Protein AF-A0A7S2CVI0-F1 (afdb_monomer)

Mean predicted aligned error: 13.32 Å

Sequence (367 aa):
MTEVCAAAHKEFDFLAEGDSQNAVADMLSKPAPHRATYKMVDPFYWVARPFYRPPVQVPRTVPGLVSPTVLVMQKCQGSTLTRLSQELNADPDLDRVAAGRKIVSYRLLENLSEAFARMVFEAPGITHGDPHPGNILMVLSATPLRVEVALVDWGQICTISEDMQLHLARLVVAMTESGSGSPPLTQTLDADDHLDTGGSSSSNQIRATRHNVAVAEAMELLGIEFEGREKCHYDAHGTRISTRQTPTEKTERAGDSTNVKGMGGDGVRDGRLPPWTEEPPVKSAAATALATHFFDTTPLSPPWEDHPLSEAHPLRTLRVTNFPKDLILTVRAVQILKAISEDAGLEEWDLAQRWRPHALHVLKHPT

Organism: NCBI:txid3111310

Nearest PDB structures (foldseek):
  7t4k-assembly1_B  TM=2.574E-01  e=9.848E-03  Pediculus humanus corporis
  6eqi-assembly1_C  TM=2.589E-01  e=2.255E-02  Pediculus humanus corporis

InterPro domains:
  IPR004147 ABC1 atypical kinase-like domain [PF03109] (7-177)
  IPR011009 Protein kinase-like domain superfamily [SSF56112] (35-159)
  IPR051130 Mitochondrial structure and function regulator [PTHR43173] (2-343)

Radius of gyration: 27.19 Å; Cα contacts (8 Å, |Δi|>4): 470; chains: 1; bounding box: 71×58×90 Å

Secondary structure (DSSP, 8-state):
-HHHHHHHHHHT-HHHHHHHHHHHHHHHTSPPHHHHGGGGT-TTHHHHGGG---SSB-PPB-TT--BTTB--B----SEEHHHHHHHHTT-S-HHHHHHHHHHHHHHHHHHHHHHHHHHHHSTT-EEES---TTTEEEEE-SSTT-EEEEE---SSEEEPPHHHHHHHHHHHHHHHTT------TT--SS----------HHHHHHHHHHHHHHHHHHHHHTT-EEEEPS--EE-TTS-EE----PPPP-----------------------PPPP--SHHHHHHHHHHHHHHHH--SPPPTT--S-TT-TTSGGGTEEEEE--GGGHHHHHHHHHHHHHHHHTT-TT--HHHHHHHHHHHHHHS--

Structure (mmCIF, N/CA/C/O backbone):
data_AF-A0A7S2CVI0-F1
#
_entry.id   AF-A0A7S2CVI0-F1
#
loop_
_atom_site.group_PDB
_atom_site.id
_atom_site.type_symbol
_atom_site.label_atom_id
_atom_site.label_alt_id
_atom_site.label_comp_id
_atom_site.label_asym_id
_atom_site.label_entity_id
_atom_site.label_seq_id
_atom_site.pdbx_PDB_ins_code
_atom_site.Cartn_x
_atom_site.Cartn_y
_atom_site.Cartn_z
_atom_site.occupancy
_atom_site.B_iso_or_equiv
_atom_site.auth_seq_id
_atom_site.auth_comp_id
_atom_site.auth_asym_id
_atom_site.auth_atom_id
_atom_site.pdbx_PDB_model_num
ATOM 1 N N . MET A 1 1 ? -22.533 9.823 -15.455 1.00 41.22 1 MET A N 1
ATOM 2 C CA . MET A 1 1 ? -23.485 10.019 -14.335 1.00 41.22 1 MET A CA 1
ATOM 3 C C . MET A 1 1 ? -23.685 8.735 -13.531 1.00 41.22 1 MET A C 1
ATOM 5 O O . MET A 1 1 ? -23.603 8.795 -12.318 1.00 41.22 1 MET A O 1
ATOM 9 N N . THR A 1 2 ? -23.841 7.573 -14.172 1.00 46.81 2 THR A N 1
ATOM 10 C CA . THR A 1 2 ? -23.985 6.254 -13.519 1.00 46.81 2 THR A CA 1
ATOM 11 C C . THR A 1 2 ? -22.775 5.798 -12.688 1.00 46.81 2 THR A C 1
ATOM 13 O O . THR A 1 2 ? -22.976 5.344 -11.569 1.00 46.81 2 THR A O 1
ATOM 16 N N . GLU A 1 3 ? -21.531 5.976 -13.157 1.00 43.84 3 GLU A N 1
ATOM 17 C CA . GLU A 1 3 ? -20.332 5.598 -12.370 1.00 43.84 3 GLU A CA 1
ATOM 18 C C . GLU A 1 3 ? -20.132 6.477 -11.120 1.00 43.84 3 GLU A C 1
ATOM 20 O O . GLU A 1 3 ? -19.782 5.972 -10.058 1.00 43.84 3 GLU A O 1
ATOM 25 N N . VAL A 1 4 ? -20.426 7.780 -11.213 1.00 45.12 4 VAL A N 1
ATOM 26 C CA . VAL A 1 4 ? -20.343 8.716 -10.074 1.00 45.12 4 VAL A CA 1
ATOM 27 C C . VAL A 1 4 ? -21.414 8.397 -9.026 1.00 45.12 4 VAL A C 1
ATOM 29 O O . VAL A 1 4 ? -21.131 8.420 -7.835 1.00 45.12 4 VAL A O 1
ATOM 32 N N . CYS A 1 5 ? -22.628 8.029 -9.453 1.00 42.56 5 CYS A N 1
ATOM 33 C CA . CYS A 1 5 ? -23.679 7.582 -8.538 1.00 42.56 5 CYS A CA 1
ATOM 34 C C . CYS A 1 5 ? -23.350 6.244 -7.858 1.00 42.56 5 CYS A C 1
ATOM 36 O O . CYS A 1 5 ? -23.752 6.060 -6.714 1.00 42.56 5 CYS A O 1
ATOM 38 N N . ALA A 1 6 ? -22.639 5.330 -8.527 1.00 52.22 6 ALA A N 1
ATOM 39 C CA . ALA A 1 6 ? -22.221 4.052 -7.946 1.00 52.22 6 ALA A CA 1
ATOM 40 C C . ALA A 1 6 ? -21.083 4.221 -6.926 1.00 52.22 6 ALA A C 1
ATOM 42 O O . ALA A 1 6 ? -21.139 3.626 -5.854 1.00 52.22 6 ALA A O 1
ATOM 43 N N . ALA A 1 7 ? -20.096 5.077 -7.221 1.00 51.28 7 ALA A N 1
ATOM 44 C CA . ALA A 1 7 ? -19.043 5.434 -6.272 1.00 51.28 7 ALA A CA 1
ATOM 45 C C . ALA A 1 7 ? -19.617 6.147 -5.035 1.00 51.28 7 ALA A C 1
ATOM 47 O O . ALA A 1 7 ? -19.303 5.758 -3.916 1.00 51.28 7 ALA A O 1
ATOM 48 N N . ALA A 1 8 ? -20.539 7.097 -5.235 1.00 52.78 8 ALA A N 1
ATOM 49 C CA . ALA A 1 8 ? -21.225 7.775 -4.137 1.00 52.78 8 ALA A CA 1
ATOM 50 C C . ALA A 1 8 ? -22.079 6.809 -3.297 1.00 52.78 8 ALA A C 1
ATOM 52 O O . ALA A 1 8 ? -22.037 6.873 -2.080 1.00 52.78 8 ALA A O 1
ATOM 53 N N . HIS A 1 9 ? -22.818 5.869 -3.903 1.00 57.59 9 HIS A N 1
ATOM 54 C CA . HIS A 1 9 ? -23.571 4.871 -3.124 1.00 57.59 9 HIS A CA 1
ATOM 55 C C . HIS A 1 9 ? -22.663 3.978 -2.274 1.00 57.59 9 HIS A C 1
ATOM 57 O O . HIS A 1 9 ? -23.057 3.607 -1.175 1.00 57.59 9 HIS A O 1
ATOM 63 N N . LYS A 1 10 ? -21.460 3.655 -2.762 1.00 59.06 10 LYS A N 1
ATOM 64 C CA . LYS A 1 10 ? -20.479 2.862 -2.012 1.00 59.06 10 LYS A CA 1
ATOM 65 C C . LYS A 1 10 ? -19.905 3.638 -0.819 1.00 59.06 10 LYS A C 1
ATOM 67 O O . LYS A 1 10 ? -19.683 3.047 0.226 1.00 59.06 10 LYS A O 1
ATOM 72 N N . GLU A 1 11 ? -19.742 4.953 -0.965 1.00 61.66 11 GLU A N 1
ATOM 73 C CA . GLU A 1 11 ? -19.292 5.876 0.091 1.00 61.66 11 GLU A CA 1
ATOM 74 C C . GLU A 1 11 ? -20.356 6.106 1.189 1.00 61.66 11 GLU A C 1
ATOM 76 O O . GLU A 1 11 ? -20.034 6.581 2.273 1.00 61.66 11 GLU A O 1
ATOM 81 N N . PHE A 1 12 ? -21.621 5.739 0.938 1.00 68.69 12 PHE A N 1
ATOM 82 C CA . PHE A 1 12 ? -22.734 5.864 1.893 1.00 68.69 12 PHE A CA 1
ATOM 83 C C . PHE A 1 12 ? -23.365 4.520 2.291 1.00 68.69 12 PHE A C 1
ATOM 85 O O . PHE A 1 12 ? -24.464 4.513 2.844 1.00 68.69 12 PHE A O 1
ATOM 92 N N . ASP A 1 13 ? -22.708 3.389 2.015 1.00 83.88 13 ASP A N 1
ATOM 93 C CA . ASP A 1 13 ? -23.134 2.073 2.503 1.00 83.88 13 ASP A CA 1
ATOM 94 C C . ASP A 1 13 ? -22.261 1.633 3.682 1.00 83.88 13 ASP A C 1
ATOM 96 O O . ASP A 1 13 ? -21.301 0.869 3.549 1.00 83.88 13 ASP A O 1
ATOM 100 N N . PHE A 1 14 ? -22.624 2.109 4.874 1.00 91.31 14 PHE A N 1
ATOM 101 C CA . PHE A 1 14 ? -21.894 1.777 6.096 1.00 91.31 14 PHE A CA 1
ATOM 102 C C . PHE A 1 14 ? -22.014 0.308 6.519 1.00 91.31 14 PHE A C 1
ATOM 104 O O . PHE A 1 14 ? -21.231 -0.145 7.357 1.00 91.31 14 PHE A O 1
ATOM 111 N N . LEU A 1 15 ? -22.962 -0.457 5.961 1.00 90.25 15 LEU A N 1
ATOM 112 C CA . LEU A 1 15 ? -22.989 -1.905 6.172 1.00 90.25 15 LEU A CA 1
ATOM 113 C C . LEU A 1 15 ? -21.845 -2.558 5.394 1.00 90.25 15 LEU A C 1
ATOM 115 O O . LEU A 1 15 ? -21.060 -3.297 5.984 1.00 90.25 15 LEU A O 1
ATOM 119 N N . ALA A 1 16 ? -21.701 -2.222 4.110 1.00 88.00 16 ALA A N 1
ATOM 120 C CA . ALA A 1 16 ? -20.617 -2.734 3.274 1.00 88.00 16 ALA A CA 1
ATOM 121 C C . ALA A 1 16 ? -19.228 -2.300 3.778 1.00 88.00 16 ALA A C 1
ATOM 123 O O . ALA A 1 16 ? -18.289 -3.106 3.781 1.00 88.00 16 ALA A O 1
ATOM 124 N N . GLU A 1 17 ? -19.098 -1.050 4.239 1.00 89.94 17 GLU A N 1
ATOM 125 C CA . GLU A 1 17 ? -17.886 -0.570 4.911 1.00 89.94 17 GLU A CA 1
ATOM 126 C C . GLU A 1 17 ? -17.587 -1.410 6.160 1.00 89.94 17 GLU A C 1
ATOM 128 O O . GLU A 1 17 ? -16.492 -1.958 6.293 1.00 89.94 17 GLU A O 1
ATOM 133 N N . GLY A 1 18 ? -18.575 -1.572 7.046 1.00 92.38 18 GLY A N 1
ATOM 134 C CA . GLY A 1 18 ? -18.428 -2.320 8.290 1.00 92.38 18 GLY A CA 1
ATOM 135 C C . GLY A 1 18 ? -18.053 -3.792 8.084 1.00 92.38 18 GLY A C 1
ATOM 136 O O . GLY A 1 18 ? -17.195 -4.321 8.796 1.00 92.38 18 GLY A O 1
ATOM 137 N N . ASP A 1 19 ? -18.645 -4.453 7.090 1.00 90.88 19 ASP A N 1
ATOM 138 C CA . ASP A 1 19 ? -18.323 -5.838 6.733 1.00 90.88 19 ASP A CA 1
ATOM 139 C C . ASP A 1 19 ? -16.876 -5.971 6.256 1.00 90.88 19 ASP A C 1
ATOM 141 O O . ASP A 1 19 ? -16.140 -6.861 6.693 1.00 90.88 19 ASP A O 1
ATOM 145 N N . SER A 1 20 ? -16.435 -5.042 5.413 1.00 88.81 20 SER A N 1
ATOM 146 C CA . SER A 1 20 ? -15.074 -5.039 4.882 1.00 88.81 20 SER A CA 1
ATOM 147 C C . SER A 1 20 ? -14.042 -4.722 5.962 1.00 88.81 20 SER A C 1
ATOM 149 O O . SER A 1 20 ? -13.009 -5.387 6.060 1.00 88.81 20 SER A O 1
ATOM 151 N N . GLN A 1 21 ? -14.354 -3.767 6.835 1.00 92.06 21 GLN A N 1
ATOM 152 C CA . GLN A 1 21 ? -13.569 -3.430 8.015 1.00 92.06 21 GLN A CA 1
ATOM 153 C C . GLN A 1 21 ? -13.402 -4.646 8.943 1.00 92.06 21 GLN A C 1
ATOM 155 O O . GLN A 1 21 ? -12.288 -4.960 9.372 1.00 92.06 21 GLN A O 1
ATOM 160 N N . ASN A 1 22 ? -14.479 -5.388 9.216 1.00 93.81 22 ASN A N 1
ATOM 161 C CA . ASN A 1 22 ? -14.408 -6.615 10.013 1.00 93.81 22 ASN A CA 1
ATOM 162 C C . ASN A 1 22 ? -13.590 -7.715 9.323 1.00 93.81 22 ASN A C 1
ATOM 164 O O . ASN A 1 22 ? -12.791 -8.377 9.989 1.00 93.81 22 ASN A O 1
ATOM 168 N N . ALA A 1 23 ? -13.750 -7.893 8.008 1.00 91.38 23 ALA A N 1
ATOM 169 C CA . ALA A 1 23 ? -12.996 -8.878 7.236 1.00 91.38 23 ALA A CA 1
ATOM 170 C C . ALA A 1 23 ? -11.484 -8.609 7.301 1.00 91.38 23 ALA A C 1
ATOM 172 O O . ALA A 1 23 ? -10.692 -9.523 7.549 1.00 91.38 23 ALA A O 1
ATOM 173 N N . VAL A 1 24 ? -11.074 -7.344 7.167 1.00 92.31 24 VAL A N 1
ATOM 174 C CA . VAL A 1 24 ? -9.662 -6.963 7.287 1.00 92.31 24 VAL A CA 1
ATOM 175 C C . VAL A 1 24 ? -9.167 -7.084 8.729 1.00 92.31 24 VAL A C 1
ATOM 177 O O . VAL A 1 24 ? -8.055 -7.569 8.949 1.00 92.31 24 VAL A O 1
ATOM 180 N N . ALA A 1 25 ? -9.990 -6.746 9.727 1.00 93.31 25 ALA A N 1
ATOM 181 C CA . ALA A 1 25 ? -9.657 -6.979 11.133 1.00 93.31 25 ALA A CA 1
ATOM 182 C C . ALA A 1 25 ? -9.407 -8.471 11.428 1.00 93.31 25 ALA A C 1
ATOM 184 O O . ALA A 1 25 ? -8.453 -8.817 12.132 1.00 93.31 25 ALA A O 1
ATOM 185 N N . ASP A 1 26 ? -10.226 -9.369 10.875 1.00 92.12 26 ASP A N 1
ATOM 186 C CA . ASP A 1 26 ? -10.061 -10.819 11.009 1.00 92.12 26 ASP A CA 1
ATOM 187 C C . ASP A 1 26 ? -8.797 -11.326 10.318 1.00 92.12 26 ASP A C 1
ATOM 189 O O . ASP A 1 26 ? -8.056 -12.124 10.902 1.00 92.12 26 ASP A O 1
ATOM 193 N N . MET A 1 27 ? -8.524 -10.845 9.106 1.00 91.19 27 MET A N 1
ATOM 194 C CA . MET A 1 27 ? -7.306 -11.158 8.362 1.00 91.19 27 MET A CA 1
ATOM 195 C C . MET A 1 27 ? -6.062 -10.726 9.147 1.00 91.19 27 MET A C 1
ATOM 197 O O . MET A 1 27 ? -5.214 -11.560 9.480 1.00 91.19 27 MET A O 1
ATOM 201 N N . LEU A 1 28 ? -5.976 -9.449 9.531 1.00 91.31 28 LEU A N 1
ATOM 202 C CA . LEU A 1 28 ? -4.795 -8.900 10.197 1.00 91.31 28 LEU A CA 1
ATOM 203 C C . LEU A 1 28 ? -4.586 -9.454 11.610 1.00 91.31 28 LEU A C 1
ATOM 205 O O . LEU A 1 28 ? -3.446 -9.513 12.065 1.00 91.31 28 LEU A O 1
ATOM 209 N N . SER A 1 29 ? -5.639 -9.933 12.283 1.00 89.56 29 SER A N 1
ATOM 210 C CA . SER A 1 29 ? -5.529 -10.586 13.599 1.00 89.56 29 SER A CA 1
ATOM 211 C C . SER A 1 29 ? -4.763 -11.915 13.583 1.00 89.56 29 SER A C 1
ATOM 213 O O . SER A 1 29 ? -4.323 -12.392 14.632 1.00 89.56 29 SER A O 1
ATOM 215 N N . LYS A 1 30 ? -4.575 -12.514 12.402 1.00 86.94 30 LYS A N 1
ATOM 216 C CA . LYS A 1 30 ? -3.814 -13.752 12.211 1.00 86.94 30 LYS A CA 1
ATOM 217 C C . LYS A 1 30 ? -2.381 -13.418 11.778 1.00 86.94 30 LYS A C 1
ATOM 219 O O . LYS A 1 30 ? -2.199 -12.452 11.043 1.00 86.94 30 LYS A O 1
ATOM 224 N N . PRO A 1 31 ? -1.360 -14.200 12.175 1.00 82.50 31 PRO A N 1
ATOM 225 C CA . PRO A 1 31 ? -0.011 -14.050 11.633 1.00 82.50 31 PRO A CA 1
ATOM 226 C C . PRO A 1 31 ? 0.010 -14.253 10.117 1.00 82.50 31 PRO A C 1
ATOM 228 O O . PRO A 1 31 ? -0.690 -15.136 9.619 1.00 82.50 31 PRO A O 1
ATOM 231 N N . ALA A 1 32 ? 0.862 -13.502 9.414 1.00 79.81 32 ALA A N 1
ATOM 232 C CA . ALA A 1 32 ? 0.995 -13.613 7.966 1.00 79.81 32 ALA A CA 1
ATOM 233 C C . ALA A 1 32 ? 1.335 -15.062 7.531 1.00 79.81 32 ALA A C 1
ATOM 235 O O . ALA A 1 32 ? 2.198 -15.702 8.153 1.00 79.81 32 ALA A O 1
ATOM 236 N N . PRO A 1 33 ? 0.716 -15.593 6.461 1.00 76.50 33 PRO A N 1
ATOM 237 C CA . PRO A 1 33 ? 0.894 -16.976 6.013 1.00 76.50 33 PRO A CA 1
ATOM 238 C C . PRO A 1 33 ? 2.348 -17.343 5.700 1.00 76.50 33 PRO A C 1
ATOM 240 O O . PRO A 1 33 ? 2.820 -18.415 6.082 1.00 76.50 33 PRO A O 1
ATOM 243 N N . HIS A 1 34 ? 3.101 -16.427 5.086 1.00 69.38 34 HIS A N 1
ATOM 244 C CA . HIS A 1 34 ? 4.516 -16.632 4.768 1.00 69.38 34 HIS A CA 1
ATOM 245 C C . HIS A 1 34 ? 5.390 -16.764 6.037 1.00 69.38 34 HIS A C 1
ATOM 247 O O . HIS A 1 34 ? 6.405 -17.464 6.029 1.00 69.38 34 HIS A O 1
ATOM 253 N N . ARG A 1 35 ? 4.969 -16.180 7.171 1.00 64.81 35 ARG A N 1
ATOM 254 C CA . ARG A 1 35 ? 5.603 -16.398 8.486 1.00 64.81 35 ARG A CA 1
ATOM 255 C C . ARG A 1 35 ? 5.176 -17.716 9.127 1.00 64.81 35 ARG A C 1
ATOM 257 O O . ARG A 1 35 ? 5.913 -18.263 9.937 1.00 64.81 35 ARG A O 1
ATOM 264 N N . ALA A 1 36 ? 4.026 -18.275 8.753 1.00 52.22 36 ALA A N 1
ATOM 265 C CA . ALA A 1 36 ? 3.620 -19.612 9.183 1.00 52.22 36 ALA A CA 1
ATOM 266 C C . ALA A 1 36 ? 4.397 -20.730 8.462 1.00 52.22 36 ALA A C 1
ATOM 268 O O . ALA A 1 36 ? 4.490 -21.836 8.989 1.00 52.22 36 ALA A O 1
ATOM 269 N N . THR A 1 37 ? 5.001 -20.464 7.298 1.00 43.62 37 THR A N 1
ATOM 270 C CA . THR A 1 37 ? 5.944 -21.393 6.646 1.00 43.62 37 THR A CA 1
ATOM 271 C C . THR A 1 37 ? 7.350 -21.384 7.266 1.00 43.62 37 THR A C 1
ATOM 273 O O . THR A 1 37 ? 8.086 -22.349 7.085 1.00 43.62 37 THR A O 1
ATOM 276 N N . TYR A 1 38 ? 7.684 -20.400 8.118 1.00 40.31 38 TYR A N 1
ATOM 277 C CA . TYR A 1 38 ? 8.873 -20.420 8.997 1.00 40.31 38 TYR A CA 1
ATOM 278 C C . TYR A 1 38 ? 8.756 -21.408 10.178 1.00 40.31 38 TYR A C 1
ATOM 280 O O . TYR A 1 38 ? 9.606 -21.429 11.067 1.00 40.31 38 TYR A O 1
ATOM 288 N N . LYS A 1 39 ? 7.754 -22.300 10.152 1.00 40.97 39 LYS A N 1
ATOM 289 C CA . LYS A 1 39 ? 7.574 -23.450 11.060 1.00 40.97 39 LYS A CA 1
ATOM 290 C C . LYS A 1 39 ? 8.816 -24.335 11.243 1.00 40.97 39 LYS A C 1
ATOM 292 O O . LYS A 1 39 ? 8.836 -25.110 12.191 1.00 40.97 39 LYS A O 1
ATOM 297 N N . MET A 1 40 ? 9.811 -24.258 10.355 1.00 39.69 40 MET A N 1
ATOM 298 C CA . MET A 1 40 ? 11.022 -25.087 10.409 1.00 39.69 40 MET A CA 1
ATOM 299 C C . MET A 1 40 ? 12.278 -24.387 10.949 1.00 39.69 40 MET A C 1
ATOM 301 O O . MET A 1 40 ? 13.265 -25.079 11.168 1.00 39.69 40 MET A O 1
ATOM 305 N N . VAL A 1 41 ? 12.273 -23.067 11.183 1.00 38.88 41 VAL A N 1
ATOM 306 C CA . VAL A 1 41 ? 13.523 -22.326 11.485 1.00 38.88 41 VAL A CA 1
ATOM 307 C C . VAL A 1 41 ? 13.518 -21.604 12.834 1.00 38.88 41 VAL A C 1
ATOM 309 O O . VAL A 1 41 ? 14.588 -21.288 13.341 1.00 38.88 41 VAL A O 1
ATOM 312 N N . ASP A 1 42 ? 12.350 -21.388 13.451 1.00 42.78 42 ASP A N 1
ATOM 313 C CA . ASP A 1 42 ? 12.253 -20.725 14.757 1.00 42.78 42 ASP A CA 1
ATOM 314 C C . ASP A 1 42 ? 11.434 -21.560 15.769 1.00 42.78 42 ASP A C 1
ATOM 316 O O . ASP A 1 42 ? 10.196 -21.564 15.723 1.00 42.78 42 ASP A O 1
ATOM 320 N N . PRO A 1 43 ? 12.099 -22.260 16.712 1.00 48.22 43 PRO A N 1
ATOM 321 C CA . PRO A 1 43 ? 11.450 -22.992 17.803 1.00 48.22 43 PRO A CA 1
ATOM 322 C C . PRO A 1 43 ? 10.543 -22.116 18.683 1.00 48.22 43 PRO A C 1
ATOM 324 O O . PRO A 1 43 ? 9.654 -22.639 19.359 1.00 48.22 43 PRO A O 1
ATOM 327 N N . PHE A 1 44 ? 10.725 -20.792 18.672 1.00 50.66 44 PHE A N 1
ATOM 328 C CA . PHE A 1 44 ? 9.943 -19.849 19.466 1.00 50.66 44 PHE A CA 1
ATOM 329 C C . PHE A 1 44 ? 8.637 -19.411 18.792 1.00 50.66 44 PHE A C 1
ATOM 331 O O . PHE A 1 44 ? 7.800 -18.808 19.463 1.00 50.66 44 PHE A O 1
ATOM 338 N N . TYR A 1 45 ? 8.379 -19.770 17.527 1.00 47.19 45 TYR A N 1
ATOM 339 C CA . TYR A 1 45 ? 7.142 -19.405 16.816 1.00 47.19 45 TYR A CA 1
ATOM 340 C C . TYR A 1 45 ? 5.866 -19.829 17.572 1.00 47.19 45 TYR A C 1
ATOM 342 O O . TYR A 1 45 ? 4.912 -19.056 17.693 1.00 47.19 45 TYR A O 1
ATOM 350 N N . TRP A 1 46 ? 5.851 -21.040 18.144 1.00 46.41 46 TRP A N 1
ATOM 351 C CA . TRP A 1 46 ? 4.715 -21.537 18.933 1.00 46.41 46 TRP A CA 1
ATOM 352 C C . TRP A 1 46 ? 4.572 -20.837 20.288 1.00 46.41 46 TRP A C 1
ATOM 354 O O . TRP A 1 46 ? 3.453 -20.653 20.763 1.00 46.41 46 TRP A O 1
ATOM 364 N N . VAL A 1 47 ? 5.688 -20.401 20.875 1.00 54.50 47 VAL A N 1
ATOM 365 C CA . VAL A 1 47 ? 5.725 -19.665 22.148 1.00 54.50 47 VAL A CA 1
ATOM 366 C C . VAL A 1 47 ? 5.306 -18.204 21.953 1.00 54.50 47 VAL A C 1
ATOM 368 O O . VAL A 1 47 ? 4.670 -17.626 22.828 1.00 54.50 47 VAL A O 1
ATOM 371 N N . ALA A 1 48 ? 5.611 -17.616 20.793 1.00 52.03 48 ALA A N 1
ATOM 372 C CA . ALA A 1 48 ? 5.320 -16.224 20.456 1.00 52.03 48 ALA A CA 1
ATOM 373 C C . ALA A 1 48 ? 3.896 -16.000 19.914 1.00 52.03 48 ALA A C 1
ATOM 375 O O . ALA A 1 48 ? 3.395 -14.878 19.956 1.00 52.03 48 ALA A O 1
ATOM 376 N N . ARG A 1 49 ? 3.209 -17.046 19.432 1.00 49.75 49 ARG A N 1
ATOM 377 C CA . ARG A 1 49 ? 1.853 -16.956 18.852 1.00 49.75 49 ARG A CA 1
ATOM 378 C C . ARG A 1 49 ? 0.802 -16.291 19.766 1.00 49.75 49 ARG A C 1
ATOM 380 O O . ARG A 1 49 ? 0.034 -15.484 19.247 1.00 49.75 49 ARG A O 1
ATOM 387 N N . PRO A 1 50 ? 0.765 -16.545 21.092 1.00 56.25 50 PRO A N 1
ATOM 388 C CA . PRO A 1 50 ? -0.114 -15.831 22.028 1.00 56.25 50 PRO A CA 1
ATOM 389 C C . PRO A 1 50 ? 0.193 -14.330 22.155 1.00 56.25 50 PRO A C 1
ATOM 391 O O . PRO A 1 50 ? -0.636 -13.576 22.654 1.00 56.25 50 PRO A O 1
ATOM 394 N N . PHE A 1 51 ? 1.376 -13.896 21.714 1.00 64.00 51 PHE A N 1
ATOM 395 C CA . PHE A 1 51 ? 1.840 -12.509 21.751 1.00 64.00 51 PHE A CA 1
ATOM 396 C C . PHE A 1 51 ? 1.792 -11.829 20.379 1.00 64.00 51 PHE A C 1
ATOM 398 O O . PHE A 1 51 ? 2.248 -10.690 20.256 1.00 64.00 51 PHE A O 1
ATOM 405 N N . TYR A 1 52 ? 1.254 -12.500 19.351 1.00 73.00 52 TYR A N 1
ATOM 406 C CA . TYR A 1 52 ? 1.075 -11.885 18.043 1.00 73.00 52 TYR A CA 1
ATOM 407 C C . TYR A 1 52 ? 0.173 -10.660 18.170 1.00 73.00 52 TYR A C 1
ATOM 409 O O . TYR A 1 52 ? -0.929 -10.727 18.716 1.00 73.00 52 TYR A O 1
ATOM 417 N N . ARG A 1 53 ? 0.657 -9.540 17.643 1.00 79.00 53 ARG A N 1
ATOM 418 C CA . ARG A 1 53 ? -0.127 -8.324 17.489 1.00 79.00 53 ARG A CA 1
ATOM 419 C C . ARG A 1 53 ? -0.292 -8.054 16.003 1.00 79.00 53 ARG A C 1
ATOM 421 O O . ARG A 1 53 ? 0.686 -8.210 15.265 1.00 79.00 53 ARG A O 1
ATOM 428 N N . PRO A 1 54 ? -1.499 -7.667 15.567 1.00 87.44 54 PRO A N 1
ATOM 429 C CA . PRO A 1 54 ? -1.686 -7.251 14.193 1.00 87.44 54 PRO A CA 1
ATOM 430 C C . PRO A 1 54 ? -0.761 -6.054 13.912 1.00 87.44 54 PRO A C 1
ATOM 432 O O . PRO A 1 54 ? -0.559 -5.231 14.810 1.00 87.44 54 PRO A O 1
ATOM 435 N N . PRO A 1 55 ? -0.195 -5.946 12.698 1.00 90.50 55 PRO A N 1
ATOM 436 C CA . PRO A 1 55 ? 0.668 -4.819 12.341 1.00 90.50 55 PRO A CA 1
ATOM 437 C C . PRO A 1 55 ? -0.077 -3.486 12.486 1.00 90.50 55 PRO A C 1
ATOM 439 O O . PRO A 1 55 ? 0.489 -2.487 12.914 1.00 90.50 55 PRO A O 1
ATOM 442 N N . VAL A 1 56 ? -1.379 -3.499 12.202 1.00 92.62 56 VAL A N 1
ATOM 443 C CA . VAL A 1 56 ? -2.287 -2.372 12.374 1.00 92.62 56 VAL A CA 1
ATOM 444 C C . VAL A 1 56 ? -3.572 -2.862 13.031 1.00 92.62 56 VAL A C 1
ATOM 446 O O . VAL A 1 56 ? -4.118 -3.902 12.659 1.00 92.62 56 VAL A O 1
ATOM 449 N N . GLN A 1 57 ? -4.084 -2.100 13.992 1.00 92.75 57 GLN A N 1
ATOM 450 C CA . GLN A 1 57 ? -5.415 -2.291 14.540 1.00 92.75 57 GLN A CA 1
ATOM 451 C C . GLN A 1 57 ? -6.469 -1.747 13.574 1.00 92.75 57 GLN A C 1
ATOM 453 O O . GLN A 1 57 ? -6.466 -0.572 13.214 1.00 92.75 57 GLN A O 1
ATOM 458 N N . VAL A 1 58 ? -7.423 -2.599 13.225 1.00 94.00 58 VAL A N 1
ATOM 459 C CA . VAL A 1 58 ? -8.639 -2.202 12.519 1.00 94.00 58 VAL A CA 1
ATOM 460 C C . VAL A 1 58 ? -9.778 -2.225 13.535 1.00 94.00 58 VAL A C 1
ATOM 462 O O . VAL A 1 58 ? -9.951 -3.252 14.204 1.00 94.00 58 VAL A O 1
ATOM 465 N N . PRO A 1 59 ? -10.514 -1.116 13.739 1.00 94.19 59 PRO A N 1
ATOM 466 C CA . PRO A 1 59 ? -11.640 -1.124 14.660 1.00 94.19 59 PRO A CA 1
ATOM 467 C C . PRO A 1 59 ? -12.669 -2.154 14.195 1.00 94.19 59 PRO A C 1
ATOM 469 O O . PRO A 1 59 ? -12.853 -2.333 13.001 1.00 94.19 59 PRO A O 1
ATOM 472 N N . ARG A 1 60 ? -13.348 -2.846 15.107 1.00 95.31 60 ARG A N 1
ATOM 473 C CA . ARG A 1 60 ? -14.473 -3.720 14.728 1.00 95.31 60 ARG A CA 1
ATOM 474 C C . ARG A 1 60 ? -15.784 -2.973 14.829 1.00 95.31 60 ARG A C 1
ATOM 476 O O . ARG A 1 60 ? -15.943 -2.151 15.732 1.00 95.31 60 ARG A O 1
ATOM 483 N N . THR A 1 61 ? -16.743 -3.301 13.979 1.00 96.62 61 THR A N 1
ATOM 484 C CA . THR A 1 61 ? -18.105 -2.781 14.135 1.00 96.62 61 THR A CA 1
ATOM 485 C C . THR A 1 61 ? -18.730 -3.262 15.442 1.00 96.62 61 THR A C 1
ATOM 487 O O . THR A 1 61 ? -18.440 -4.374 15.893 1.00 96.62 61 THR A O 1
ATOM 490 N N . VAL A 1 62 ? -19.636 -2.479 16.025 1.00 96.12 62 VAL A N 1
ATOM 491 C CA . VAL A 1 62 ? -20.432 -2.905 17.181 1.00 96.12 62 VAL A CA 1
ATOM 492 C C . VAL A 1 62 ? -21.706 -3.606 16.687 1.00 96.12 62 VAL A C 1
ATOM 494 O O . VAL A 1 62 ? -22.547 -2.953 16.063 1.00 96.12 62 VAL A O 1
ATOM 497 N N . PRO A 1 63 ? -21.883 -4.918 16.954 1.00 92.25 63 PRO A N 1
ATOM 498 C CA . PRO A 1 63 ? -23.037 -5.664 16.459 1.00 92.25 63 PRO A CA 1
ATOM 499 C C . PRO A 1 63 ? -24.366 -5.042 16.895 1.00 92.25 63 PRO A C 1
ATOM 501 O O . PRO A 1 63 ? -24.534 -4.661 18.053 1.00 92.25 63 PRO A O 1
ATOM 504 N N . GLY A 1 64 ? -25.315 -4.949 15.963 1.00 94.25 64 GLY A N 1
ATOM 505 C CA . GLY A 1 64 ? -26.641 -4.374 16.211 1.00 94.25 64 GLY A CA 1
ATOM 506 C C . GLY A 1 64 ? -26.693 -2.843 16.258 1.00 94.25 64 GLY A C 1
ATOM 507 O O . GLY A 1 64 ? -27.784 -2.302 16.415 1.00 94.25 64 GLY A O 1
ATOM 508 N N . LEU A 1 65 ? -25.558 -2.146 16.102 1.00 95.81 65 LEU A N 1
ATOM 509 C CA . LEU A 1 65 ? -25.487 -0.678 16.060 1.00 95.81 65 LEU A CA 1
ATOM 510 C C . LEU A 1 65 ? -25.021 -0.121 14.704 1.00 95.81 65 LEU A C 1
ATOM 512 O O . LEU A 1 65 ? -24.822 1.084 14.585 1.00 95.81 65 LEU A O 1
ATOM 516 N N . VAL A 1 66 ? -24.852 -0.971 13.689 1.00 95.44 66 VAL A N 1
ATOM 517 C CA . VAL A 1 66 ? -24.555 -0.542 12.314 1.00 95.44 66 VAL A CA 1
ATOM 518 C C . VAL A 1 66 ? -25.835 -0.551 11.485 1.00 95.44 66 VAL A C 1
ATOM 520 O O . VAL A 1 66 ? -26.650 -1.468 11.584 1.00 95.44 66 VAL A O 1
ATOM 523 N N . SER A 1 67 ? -26.010 0.480 10.670 1.00 92.56 67 SER A N 1
ATOM 524 C CA . SER A 1 67 ? -27.095 0.634 9.700 1.00 92.56 67 SER A CA 1
ATOM 525 C C . SER A 1 67 ? -26.538 1.289 8.430 1.00 92.56 67 SER A C 1
ATOM 527 O O . SER A 1 67 ? -25.424 1.802 8.486 1.00 92.56 67 SER A O 1
ATOM 529 N N . PRO A 1 68 ? -27.290 1.364 7.317 1.00 90.69 68 PRO A N 1
ATOM 530 C CA . PRO A 1 68 ? -26.803 2.015 6.098 1.00 90.69 68 PRO A CA 1
ATOM 531 C C . PRO A 1 68 ? -26.338 3.466 6.294 1.00 90.69 68 PRO A C 1
ATOM 533 O O . PRO A 1 68 ? -25.507 3.941 5.539 1.00 90.69 68 PRO A O 1
ATOM 536 N N . THR A 1 69 ? -26.845 4.177 7.309 1.00 91.38 69 THR A N 1
ATOM 537 C CA . THR A 1 69 ? -26.544 5.601 7.552 1.00 91.38 69 THR A CA 1
ATOM 538 C C . THR A 1 69 ? -25.816 5.877 8.868 1.00 91.38 69 THR A C 1
ATOM 540 O O . THR A 1 69 ? -25.519 7.031 9.172 1.00 91.38 69 THR A O 1
ATOM 543 N N . VAL A 1 70 ? -25.500 4.837 9.648 1.00 93.31 70 VAL A N 1
ATOM 544 C CA . VAL A 1 70 ? -24.743 4.964 10.897 1.00 93.31 70 VAL A CA 1
ATOM 545 C C . VAL A 1 70 ? -23.762 3.803 11.028 1.00 93.31 70 VAL A C 1
ATOM 547 O O . VAL A 1 70 ? -24.186 2.656 11.169 1.00 93.31 70 VAL A O 1
ATOM 550 N N . LEU A 1 71 ? -22.465 4.116 11.067 1.00 93.56 71 LEU A N 1
ATOM 551 C CA . LEU A 1 71 ? -21.401 3.184 11.431 1.00 93.56 71 LEU A CA 1
ATOM 552 C C . LEU A 1 71 ? -21.015 3.382 12.901 1.00 93.56 71 LEU A C 1
ATOM 554 O O . LEU A 1 71 ? -20.544 4.449 13.295 1.00 93.56 71 LEU A O 1
ATOM 558 N N . VAL A 1 72 ? -21.186 2.345 13.722 1.00 96.12 72 VAL A N 1
ATOM 559 C CA . VAL A 1 72 ? -20.667 2.318 15.097 1.00 96.12 72 VAL A CA 1
ATOM 560 C C . VAL A 1 72 ? -19.580 1.263 15.188 1.00 96.12 72 VAL A C 1
ATOM 562 O O . VAL A 1 72 ? -19.808 0.091 14.889 1.00 96.12 72 VAL A O 1
ATOM 565 N N . MET A 1 73 ? -18.397 1.672 15.638 1.00 95.62 73 MET A N 1
ATOM 566 C CA . MET A 1 73 ? -17.215 0.820 15.722 1.00 95.62 73 MET A CA 1
ATOM 567 C C . MET A 1 73 ? -16.468 1.002 17.044 1.00 95.62 73 MET A C 1
ATOM 569 O O . MET A 1 73 ? -16.710 1.941 17.805 1.00 95.62 73 MET A O 1
ATOM 573 N N . GLN A 1 74 ? -15.554 0.079 17.327 1.00 94.56 74 GLN A N 1
ATOM 574 C CA . GLN A 1 74 ? -14.641 0.168 18.455 1.00 94.56 74 GLN A CA 1
ATOM 575 C C . GLN A 1 74 ? -13.863 1.482 18.405 1.00 94.56 74 GLN A C 1
ATOM 577 O O . GLN A 1 74 ? -13.346 1.887 17.367 1.00 94.56 74 GLN A O 1
ATOM 582 N N . LYS A 1 75 ? -13.737 2.135 19.558 1.00 91.81 75 LYS A N 1
ATOM 583 C CA . LYS A 1 75 ? -12.903 3.325 19.677 1.00 91.81 75 LYS A CA 1
ATOM 584 C C . LYS A 1 75 ? -11.427 2.928 19.583 1.00 91.81 75 LYS A C 1
ATOM 586 O O . LYS A 1 75 ? -10.909 2.279 20.492 1.00 91.81 75 LYS A O 1
ATOM 591 N N . CYS A 1 76 ? -10.749 3.372 18.531 1.00 89.31 76 CYS A N 1
ATOM 592 C CA . CYS A 1 76 ? -9.291 3.337 18.457 1.00 89.31 76 CYS A CA 1
ATOM 593 C C . CYS A 1 76 ? -8.685 4.417 19.365 1.00 89.31 76 CYS A C 1
ATOM 595 O O . CYS A 1 76 ? -9.228 5.517 19.501 1.00 89.31 76 CYS A O 1
ATOM 597 N N . GLN A 1 77 ? -7.574 4.090 20.021 1.00 86.69 77 GLN A N 1
ATOM 598 C CA . GLN A 1 77 ? -6.794 5.051 20.800 1.00 86.69 77 GLN A CA 1
ATOM 599 C C . GLN A 1 77 ? -5.689 5.657 19.928 1.00 86.69 77 GLN A C 1
ATOM 601 O O . GLN A 1 77 ? -5.283 5.053 18.938 1.00 86.69 77 GLN A O 1
ATOM 606 N N . GLY A 1 78 ? -5.190 6.830 20.319 1.00 86.50 78 GLY A N 1
ATOM 607 C CA . GLY A 1 78 ? -4.053 7.482 19.672 1.00 86.50 78 GLY A CA 1
ATOM 608 C C . GLY A 1 78 ? -4.361 8.873 19.131 1.00 86.50 78 GLY A C 1
ATOM 609 O O . GLY A 1 78 ? -5.500 9.341 19.162 1.00 86.50 78 GLY A O 1
ATOM 610 N N . SER A 1 79 ? -3.308 9.523 18.648 1.00 85.56 79 SER A N 1
ATOM 611 C CA . SER A 1 79 ? -3.362 10.797 17.931 1.00 85.56 79 SER A CA 1
ATOM 612 C C . SER A 1 79 ? -3.172 10.538 16.437 1.00 85.56 79 SER A C 1
ATOM 614 O O . SER A 1 79 ? -2.466 9.604 16.055 1.00 85.56 79 SER A O 1
ATOM 616 N N . THR A 1 80 ? -3.786 11.357 15.582 1.00 87.44 80 THR A N 1
ATOM 617 C CA . THR A 1 80 ? -3.530 11.298 14.134 1.00 87.44 80 THR A CA 1
ATOM 618 C C . THR A 1 80 ? -2.077 11.664 13.839 1.00 87.44 80 THR A C 1
ATOM 620 O O . THR A 1 80 ? -1.469 12.424 14.600 1.00 87.44 80 THR A O 1
ATOM 623 N N . LEU A 1 81 ? -1.518 11.198 12.718 1.00 82.50 81 LEU A N 1
ATOM 624 C CA . LEU A 1 81 ? -0.163 11.599 12.312 1.00 82.50 81 LEU A CA 1
ATOM 625 C C . LEU A 1 81 ? -0.035 13.121 12.168 1.00 82.50 81 LEU A C 1
ATOM 627 O O . LEU A 1 81 ? 0.968 13.699 12.581 1.00 82.50 81 LEU A O 1
ATOM 631 N N . THR A 1 82 ? -1.073 13.786 11.653 1.00 80.12 82 THR A N 1
ATOM 632 C CA . THR A 1 82 ? -1.121 15.252 11.544 1.00 80.12 82 THR A CA 1
ATOM 633 C C . THR A 1 82 ? -0.982 15.925 12.907 1.00 80.12 82 THR A C 1
ATOM 635 O O . THR A 1 82 ? -0.195 16.857 13.061 1.00 80.12 82 THR A O 1
ATOM 638 N N . ARG A 1 83 ? -1.722 15.439 13.910 1.00 82.06 83 ARG A N 1
ATOM 639 C CA . ARG A 1 83 ? -1.680 15.987 15.265 1.00 82.06 83 ARG A CA 1
ATOM 640 C C . ARG A 1 83 ? -0.349 15.688 15.951 1.00 82.06 83 ARG A C 1
ATOM 642 O O . ARG A 1 83 ? 0.209 16.577 16.579 1.00 82.06 83 ARG A O 1
ATOM 649 N N . LEU A 1 84 ? 0.181 14.476 15.793 1.00 78.94 84 LEU A N 1
ATOM 650 C CA . LEU A 1 84 ? 1.488 14.111 16.345 1.00 78.94 84 LEU A CA 1
ATOM 651 C C . LEU A 1 84 ? 2.612 14.952 15.748 1.00 78.94 84 LEU A C 1
ATOM 653 O O . LEU A 1 84 ? 3.470 15.414 16.488 1.00 78.94 84 LEU A O 1
ATOM 657 N N . SER A 1 85 ? 2.591 15.199 14.437 1.00 76.06 85 SER A N 1
ATOM 658 C CA . SER A 1 85 ? 3.560 16.090 13.793 1.00 76.06 85 SER A CA 1
ATOM 659 C C . SER A 1 85 ? 3.509 17.498 14.400 1.00 76.06 85 SER A C 1
ATOM 661 O O . SER A 1 85 ? 4.542 18.057 14.761 1.00 76.06 85 SER A O 1
ATOM 663 N N . GLN A 1 86 ? 2.309 18.048 14.618 1.00 78.12 86 GLN A N 1
ATOM 664 C CA . GLN A 1 86 ? 2.135 19.350 15.275 1.00 78.12 86 GLN A CA 1
ATOM 665 C C . GLN A 1 86 ? 2.642 19.361 16.724 1.00 78.12 86 GLN A C 1
ATOM 667 O O . GLN A 1 86 ? 3.322 20.304 17.120 1.00 78.12 86 GLN A O 1
ATOM 672 N N . GLU A 1 87 ? 2.324 18.326 17.505 1.00 75.81 87 GLU A N 1
ATOM 673 C CA . GLU A 1 87 ? 2.742 18.198 18.906 1.00 75.81 87 GLU A CA 1
ATOM 674 C C . GLU A 1 87 ? 4.268 18.045 19.032 1.00 75.81 87 GLU A C 1
ATOM 676 O O . GLU A 1 87 ? 4.875 18.686 19.886 1.00 75.81 87 GLU A O 1
ATOM 681 N N . LEU A 1 88 ? 4.902 17.260 18.155 1.00 71.50 88 LEU A N 1
ATOM 682 C CA . LEU A 1 88 ? 6.353 17.034 18.157 1.00 71.50 88 LEU A CA 1
ATOM 683 C C . LEU A 1 88 ? 7.145 18.261 17.689 1.00 71.50 88 LEU A C 1
ATOM 685 O O . LEU A 1 88 ? 8.207 18.540 18.237 1.00 71.50 88 LEU A O 1
ATOM 689 N N . ASN A 1 89 ? 6.630 19.024 16.721 1.00 72.31 89 ASN A N 1
ATOM 690 C CA . ASN A 1 89 ? 7.277 20.256 16.252 1.00 72.31 89 ASN A CA 1
ATOM 691 C C . ASN A 1 89 ? 7.262 21.385 17.300 1.00 72.31 89 ASN A C 1
ATOM 693 O O . ASN A 1 89 ? 7.964 22.381 17.135 1.00 72.31 89 ASN A O 1
ATOM 697 N N . ALA A 1 90 ? 6.456 21.258 18.358 1.00 75.94 90 ALA A N 1
ATOM 698 C CA . ALA A 1 90 ? 6.396 22.218 19.456 1.00 75.94 90 ALA A CA 1
ATOM 699 C C . ALA A 1 90 ? 7.408 21.929 20.586 1.00 75.94 90 ALA A C 1
ATOM 701 O O . ALA A 1 90 ? 7.533 22.748 21.500 1.00 75.94 90 ALA A O 1
ATOM 702 N N . ASP A 1 91 ? 8.114 20.791 20.554 1.00 72.12 91 ASP A N 1
ATOM 703 C CA . ASP A 1 91 ? 9.082 20.406 21.587 1.00 72.12 91 ASP A CA 1
ATOM 704 C C . ASP A 1 91 ? 10.442 21.114 21.371 1.00 72.12 91 ASP A C 1
ATOM 706 O O . ASP A 1 91 ? 11.000 21.058 20.271 1.00 72.12 91 ASP A O 1
ATOM 710 N N . PRO A 1 92 ? 10.994 21.801 22.391 1.00 67.38 92 PRO A N 1
ATOM 711 C CA . PRO A 1 92 ? 12.253 22.535 22.275 1.00 67.38 92 PRO A CA 1
ATOM 712 C C . PRO A 1 92 ? 13.516 21.654 22.175 1.00 67.38 92 PRO A C 1
ATOM 714 O O . PRO A 1 92 ? 14.569 22.178 21.813 1.00 67.38 92 PRO A O 1
ATOM 717 N N . ASP A 1 93 ? 13.455 20.353 22.491 1.00 75.31 93 ASP A N 1
ATOM 718 C CA . ASP A 1 93 ? 14.600 19.423 22.433 1.00 75.31 93 ASP A CA 1
ATOM 719 C C . ASP A 1 93 ? 14.645 18.655 21.097 1.00 75.31 93 ASP A C 1
ATOM 721 O O . ASP A 1 93 ? 14.368 17.454 21.007 1.00 75.31 93 ASP A O 1
ATOM 725 N N . LEU A 1 94 ? 14.981 19.389 20.032 1.00 65.25 94 LEU A N 1
ATOM 726 C CA . LEU A 1 94 ? 14.868 18.937 18.641 1.00 65.25 94 LEU A CA 1
ATOM 727 C C . LEU A 1 94 ? 15.697 17.681 18.315 1.00 65.25 94 LEU A C 1
ATOM 729 O O . LEU A 1 94 ? 15.228 16.835 17.556 1.00 65.25 94 LEU A O 1
ATOM 733 N N . ASP A 1 95 ? 16.891 17.514 18.889 1.00 65.69 95 ASP A N 1
ATOM 734 C CA . ASP A 1 95 ? 17.788 16.398 18.544 1.00 65.69 95 ASP A CA 1
ATOM 735 C C . ASP A 1 95 ? 17.293 15.059 19.111 1.00 65.69 95 ASP A C 1
ATOM 737 O O . ASP A 1 95 ? 17.272 14.032 18.420 1.00 65.69 95 ASP A O 1
ATOM 741 N N . ARG A 1 96 ? 16.831 15.057 20.368 1.00 67.44 96 ARG A N 1
ATOM 742 C CA . ARG A 1 96 ? 16.240 13.867 20.994 1.00 67.44 96 ARG A CA 1
ATOM 743 C C . ARG A 1 96 ? 14.918 13.497 20.322 1.00 67.44 96 ARG A C 1
ATOM 745 O O . ARG A 1 96 ? 14.643 12.312 20.104 1.00 67.44 96 ARG A O 1
ATOM 752 N N . VAL A 1 97 ? 14.131 14.508 19.957 1.00 67.94 97 VAL A N 1
ATOM 753 C CA . VAL A 1 97 ? 12.884 14.353 19.201 1.00 67.94 97 VAL A CA 1
ATOM 754 C C . VAL A 1 97 ? 13.159 13.785 17.810 1.00 67.94 97 VAL A C 1
ATOM 756 O O . VAL A 1 97 ? 12.457 12.865 17.397 1.00 67.94 97 VAL A O 1
ATOM 759 N N . ALA A 1 98 ? 14.210 14.230 17.116 1.00 69.88 98 ALA A N 1
ATOM 760 C CA . ALA A 1 98 ? 14.576 13.735 15.789 1.00 69.88 98 ALA A CA 1
ATOM 761 C C . ALA A 1 98 ? 14.958 12.244 15.798 1.00 69.88 98 ALA A C 1
ATOM 763 O O . ALA A 1 98 ? 14.441 11.465 14.990 1.00 69.88 98 ALA A O 1
ATOM 764 N N . ALA A 1 99 ? 15.802 11.810 16.742 1.00 70.06 99 ALA A N 1
ATOM 765 C CA . ALA A 1 99 ? 16.174 10.398 16.872 1.00 70.06 99 ALA A CA 1
ATOM 766 C C . ALA A 1 99 ? 14.961 9.510 17.212 1.00 70.06 99 ALA A C 1
ATOM 768 O O . ALA A 1 99 ? 14.766 8.450 16.609 1.00 70.06 99 ALA A O 1
ATOM 769 N N . GLY A 1 100 ? 14.104 9.965 18.134 1.00 76.06 100 GLY A N 1
ATOM 770 C CA . GLY A 1 100 ? 12.844 9.295 18.459 1.00 76.06 100 GLY A CA 1
ATOM 771 C C . GLY A 1 100 ? 11.889 9.226 17.263 1.00 76.06 100 GLY A C 1
ATOM 772 O O . GLY A 1 100 ? 11.338 8.162 16.981 1.00 76.06 100 GLY A O 1
ATOM 773 N N . ARG A 1 101 ? 11.753 10.325 16.509 1.00 78.94 101 ARG A N 1
ATOM 774 C CA . ARG A 1 101 ? 10.906 10.428 15.311 1.00 78.94 101 ARG A CA 1
ATOM 775 C C . ARG A 1 101 ? 11.330 9.434 14.243 1.00 78.94 101 ARG A C 1
ATOM 777 O O . ARG A 1 101 ? 10.460 8.775 13.680 1.00 78.94 101 ARG A O 1
ATOM 784 N N . LYS A 1 102 ? 12.632 9.265 13.995 1.00 82.81 102 LYS A N 1
ATOM 785 C CA . LYS A 1 102 ? 13.120 8.300 12.998 1.00 82.81 102 LYS A CA 1
ATOM 786 C C . LYS A 1 102 ? 12.759 6.859 13.372 1.00 82.81 102 LYS A C 1
ATOM 788 O O . LYS A 1 102 ? 12.254 6.123 12.530 1.00 82.81 102 LYS A O 1
ATOM 793 N N . ILE A 1 103 ? 12.940 6.470 14.639 1.00 82.31 103 ILE A N 1
ATOM 794 C CA . ILE A 1 103 ? 12.570 5.129 15.133 1.00 82.31 103 ILE A CA 1
ATOM 795 C C . ILE A 1 103 ? 11.057 4.908 15.031 1.00 82.31 103 ILE A C 1
ATOM 797 O O . ILE A 1 103 ? 10.614 3.875 14.528 1.00 82.31 103 ILE A O 1
ATOM 801 N N . VAL A 1 104 ? 10.263 5.878 15.488 1.00 83.94 104 VAL A N 1
ATOM 802 C CA . VAL A 1 104 ? 8.797 5.805 15.446 1.00 83.94 104 VAL A CA 1
ATOM 803 C C . VAL A 1 104 ? 8.295 5.703 14.007 1.00 83.94 104 VAL A C 1
ATOM 805 O O . VAL A 1 104 ? 7.467 4.844 13.710 1.00 83.94 104 VAL A O 1
ATOM 808 N N . SER A 1 105 ? 8.827 6.529 13.105 1.00 87.00 105 SER A N 1
ATOM 809 C CA . SER A 1 105 ? 8.441 6.545 11.689 1.00 87.00 105 SER A CA 1
ATOM 810 C C . SER A 1 105 ? 8.838 5.254 10.980 1.00 87.00 105 SER A C 1
ATOM 812 O O . SER A 1 105 ? 8.048 4.711 10.214 1.00 87.00 105 SER A O 1
ATOM 814 N N . TYR A 1 106 ? 10.012 4.700 11.297 1.00 88.44 106 TYR A N 1
ATOM 815 C CA . TYR A 1 106 ? 10.425 3.390 10.796 1.00 88.44 106 TYR A CA 1
ATOM 816 C C . TYR A 1 106 ? 9.421 2.302 11.203 1.00 88.44 106 TYR A C 1
ATOM 818 O O . TYR A 1 106 ? 8.991 1.513 10.366 1.00 88.44 106 TYR A O 1
ATOM 826 N N . ARG A 1 107 ? 9.007 2.263 12.479 1.00 87.25 107 ARG A N 1
ATOM 827 C CA . ARG A 1 107 ? 8.029 1.276 12.977 1.00 87.25 107 ARG A CA 1
ATOM 828 C C . ARG A 1 107 ? 6.636 1.482 12.396 1.00 87.25 107 ARG A C 1
ATOM 830 O O . ARG A 1 107 ? 5.956 0.507 12.090 1.00 87.25 107 ARG A O 1
ATOM 837 N N . LEU A 1 108 ? 6.222 2.734 12.225 1.00 89.19 108 LEU A N 1
ATOM 838 C CA . LEU A 1 108 ? 4.990 3.080 11.527 1.00 89.19 108 LEU A CA 1
ATOM 839 C C . LEU A 1 108 ? 5.000 2.514 10.104 1.00 89.19 108 LEU A C 1
ATOM 841 O O . LEU A 1 108 ? 4.081 1.790 9.733 1.00 89.19 108 LEU A O 1
ATOM 845 N N . LEU A 1 109 ? 6.045 2.811 9.330 1.00 91.62 109 LEU A N 1
ATOM 846 C CA . LEU A 1 109 ? 6.183 2.329 7.959 1.00 91.62 109 LEU A CA 1
ATOM 847 C C . LEU A 1 109 ? 6.280 0.809 7.895 1.00 91.62 109 LEU A C 1
ATOM 849 O O . LEU A 1 109 ? 5.695 0.219 6.997 1.00 91.62 109 LEU A O 1
ATOM 853 N N . GLU A 1 110 ? 6.972 0.164 8.836 1.00 90.81 110 GLU A N 1
ATOM 854 C CA . GLU A 1 110 ? 7.062 -1.298 8.927 1.00 90.81 110 GLU A CA 1
ATOM 855 C C . GLU A 1 110 ? 5.671 -1.923 9.073 1.00 90.81 110 GLU A C 1
ATOM 857 O O . GLU A 1 110 ? 5.289 -2.800 8.297 1.00 90.81 110 GLU A O 1
ATOM 862 N N . ASN A 1 111 ? 4.892 -1.410 10.024 1.00 91.81 111 ASN A N 1
ATOM 863 C CA . ASN A 1 111 ? 3.537 -1.862 10.306 1.00 91.81 111 ASN A CA 1
ATOM 864 C C . ASN A 1 111 ? 2.577 -1.590 9.144 1.00 91.81 111 ASN A C 1
ATOM 866 O O . ASN A 1 111 ? 1.823 -2.479 8.749 1.00 91.81 111 ASN A O 1
ATOM 870 N N . LEU A 1 112 ? 2.607 -0.385 8.571 1.00 93.75 112 LEU A N 1
ATOM 871 C CA . LEU A 1 112 ? 1.767 -0.060 7.424 1.00 93.75 112 LEU A CA 1
ATOM 872 C C . LEU A 1 112 ? 2.164 -0.910 6.211 1.00 93.75 112 LEU A C 1
ATOM 874 O O . LEU A 1 112 ? 1.303 -1.560 5.634 1.00 93.75 112 LEU A O 1
ATOM 878 N N . SER A 1 113 ? 3.452 -0.993 5.867 1.00 94.50 113 SER A N 1
ATOM 879 C CA . SER A 1 113 ? 3.931 -1.789 4.724 1.00 94.50 113 SER A CA 1
ATOM 880 C C . SER A 1 113 ? 3.487 -3.247 4.828 1.00 94.50 113 SER A C 1
ATOM 882 O O . SER A 1 113 ? 3.001 -3.798 3.842 1.00 94.50 113 SER A O 1
ATOM 884 N N . GLU A 1 114 ? 3.597 -3.851 6.018 1.00 93.69 114 GLU A N 1
ATOM 885 C CA . GLU A 1 114 ? 3.101 -5.205 6.281 1.00 93.69 114 GLU A CA 1
ATOM 886 C C . GLU A 1 114 ? 1.577 -5.279 6.133 1.00 93.69 114 GLU A C 1
ATOM 888 O O . GLU A 1 114 ? 1.081 -6.149 5.426 1.00 93.69 114 GLU A O 1
ATOM 893 N N . ALA A 1 115 ? 0.815 -4.379 6.762 1.00 94.06 115 ALA A N 1
ATOM 894 C CA . ALA A 1 115 ? -0.644 -4.395 6.671 1.00 94.06 115 ALA A CA 1
ATOM 895 C C . ALA A 1 115 ? -1.130 -4.255 5.220 1.00 94.06 115 ALA A C 1
ATOM 897 O O . ALA A 1 115 ? -1.979 -5.030 4.788 1.00 94.06 115 ALA A O 1
ATOM 898 N N . PHE A 1 116 ? -0.558 -3.323 4.453 1.00 94.69 116 PHE A N 1
ATOM 899 C CA . PHE A 1 116 ? -0.884 -3.118 3.043 1.00 94.69 116 PHE A CA 1
ATOM 900 C C . PHE A 1 116 ? -0.516 -4.318 2.177 1.00 94.69 116 PHE A C 1
ATOM 902 O O . PHE A 1 116 ? -1.347 -4.746 1.382 1.00 94.69 116 PHE A O 1
ATOM 909 N N . ALA A 1 117 ? 0.664 -4.914 2.374 1.00 94.94 117 ALA A N 1
ATOM 910 C CA . ALA A 1 117 ? 1.045 -6.127 1.656 1.00 94.94 117 ALA A CA 1
ATOM 911 C C . ALA A 1 117 ? 0.034 -7.253 1.893 1.00 94.94 117 ALA A C 1
ATOM 913 O O . ALA A 1 117 ? -0.388 -7.922 0.956 1.00 94.94 117 ALA A O 1
ATOM 914 N N . ARG A 1 118 ? -0.384 -7.439 3.148 1.00 93.94 118 ARG A N 1
ATOM 915 C CA . ARG A 1 118 ? -1.353 -8.473 3.515 1.00 93.94 118 ARG A CA 1
ATOM 916 C C . ARG A 1 118 ? -2.722 -8.207 2.914 1.00 93.94 118 ARG A C 1
ATOM 918 O O . ARG A 1 118 ? -3.301 -9.118 2.345 1.00 93.94 118 ARG A O 1
ATOM 925 N N . MET A 1 119 ? -3.213 -6.971 2.990 1.00 93.75 119 MET A N 1
ATOM 926 C CA . MET A 1 119 ? -4.484 -6.607 2.362 1.00 93.75 119 MET A CA 1
ATOM 927 C C . MET A 1 119 ? -4.451 -6.886 0.852 1.00 93.75 119 MET A C 1
ATOM 929 O O . MET A 1 119 ? -5.380 -7.494 0.334 1.00 93.75 119 MET A O 1
ATOM 933 N N . VAL A 1 120 ? -3.361 -6.520 0.171 1.00 94.38 120 VAL A N 1
ATOM 934 C CA . VAL A 1 120 ? -3.207 -6.683 -1.281 1.00 94.38 120 VAL A CA 1
ATOM 935 C C . VAL A 1 120 ? -3.021 -8.146 -1.693 1.00 94.38 120 VAL A C 1
ATOM 937 O O . VAL A 1 120 ? -3.644 -8.577 -2.656 1.00 94.38 120 VAL A O 1
ATOM 940 N N . PHE A 1 121 ? -2.174 -8.921 -1.010 1.00 94.56 121 PHE A N 1
ATOM 941 C CA . PHE A 1 121 ? -1.744 -10.252 -1.470 1.00 94.56 121 PHE A CA 1
ATOM 942 C C . PHE A 1 121 ? -2.408 -11.436 -0.754 1.00 94.56 121 PHE A C 1
ATOM 944 O O . PHE A 1 121 ? -2.278 -12.562 -1.228 1.00 94.56 121 PHE A O 1
ATOM 951 N N . GLU A 1 122 ? -3.092 -11.234 0.375 1.00 91.75 122 GLU A N 1
ATOM 952 C CA . GLU A 1 122 ? -3.902 -12.286 1.005 1.00 91.75 122 GLU A CA 1
ATOM 953 C C . GLU A 1 122 ? -5.345 -12.224 0.486 1.00 91.75 122 GLU A C 1
ATOM 955 O O . GLU A 1 122 ? -5.857 -11.159 0.138 1.00 91.75 122 GLU A O 1
ATOM 960 N N . ALA A 1 123 ? -6.029 -13.371 0.441 1.00 82.62 123 ALA A N 1
ATOM 961 C CA . ALA A 1 123 ? -7.440 -13.418 0.070 1.00 82.62 123 ALA A CA 1
ATOM 962 C C . ALA A 1 123 ? -8.282 -12.555 1.035 1.00 82.62 123 ALA A C 1
ATOM 964 O O . ALA A 1 123 ? -8.142 -12.709 2.255 1.00 82.62 123 ALA A O 1
ATOM 965 N N . PRO A 1 124 ? -9.182 -11.689 0.528 1.00 85.88 124 PRO A N 1
ATOM 966 C CA . PRO A 1 124 ? -9.690 -11.648 -0.850 1.00 85.88 124 PRO A CA 1
ATOM 967 C C . PRO A 1 124 ? -9.034 -10.601 -1.777 1.00 85.88 124 PRO A C 1
ATOM 969 O O . PRO A 1 124 ? -9.589 -10.326 -2.833 1.00 85.88 124 PRO A O 1
ATOM 972 N N . GLY A 1 125 ? -7.915 -9.979 -1.395 1.00 90.06 125 GLY A N 1
ATOM 973 C CA . GLY A 1 125 ? -7.281 -8.913 -2.179 1.00 90.06 125 GLY A CA 1
ATOM 974 C C . GLY A 1 125 ? -7.994 -7.579 -2.038 1.00 90.06 125 GLY A C 1
ATOM 975 O O . GLY A 1 125 ? -8.764 -7.174 -2.901 1.00 90.06 125 GLY A O 1
ATOM 976 N N . ILE A 1 126 ? -7.741 -6.878 -0.938 1.00 90.94 126 ILE A N 1
ATOM 977 C CA . ILE A 1 126 ? -8.346 -5.589 -0.600 1.00 90.94 126 ILE A CA 1
ATOM 978 C C . ILE A 1 126 ? -7.289 -4.488 -0.679 1.00 90.94 126 ILE A C 1
ATOM 980 O O . ILE A 1 126 ? -6.161 -4.634 -0.222 1.00 90.94 126 ILE A O 1
ATOM 984 N N . THR A 1 127 ? -7.670 -3.334 -1.211 1.00 88.31 127 THR A N 1
ATOM 985 C CA . THR A 1 127 ? -6.841 -2.128 -1.221 1.00 88.31 127 THR A CA 1
ATOM 986 C C . THR A 1 127 ? -7.552 -1.033 -0.438 1.00 88.31 127 THR A C 1
ATOM 988 O O . THR A 1 127 ? -8.706 -0.715 -0.744 1.00 88.31 127 THR A O 1
ATOM 991 N N . HIS A 1 128 ? -6.866 -0.435 0.535 1.00 87.12 128 HIS A N 1
ATOM 992 C CA . HIS A 1 128 ? -7.366 0.729 1.262 1.00 87.12 128 HIS A CA 1
ATOM 993 C C . HIS A 1 128 ? -7.099 1.998 0.447 1.00 87.12 128 HIS A C 1
ATOM 995 O O . HIS A 1 128 ? -5.954 2.316 0.132 1.00 87.12 128 HIS A O 1
ATOM 1001 N N . GLY A 1 129 ? -8.160 2.712 0.093 1.00 71.75 129 GLY A N 1
ATOM 1002 C CA . GLY A 1 129 ? -8.149 3.810 -0.868 1.00 71.75 129 GLY A CA 1
ATOM 1003 C C . GLY A 1 129 ? -7.819 5.180 -0.314 1.00 71.75 129 GLY A C 1
ATOM 1004 O O . GLY A 1 129 ? -7.386 6.033 -1.090 1.00 71.75 129 GLY A O 1
ATOM 1005 N N . ASP A 1 130 ? -7.983 5.384 0.995 1.00 75.50 130 ASP A N 1
ATOM 1006 C CA . ASP A 1 130 ? -7.701 6.680 1.614 1.00 75.50 130 ASP A CA 1
ATOM 1007 C C . ASP A 1 130 ? -6.977 6.600 2.968 1.00 75.50 130 ASP A C 1
ATOM 1009 O O . ASP A 1 130 ? -7.475 7.079 3.989 1.00 75.50 130 ASP A O 1
ATOM 1013 N N . PRO A 1 131 ? -5.777 5.993 3.036 1.00 75.94 131 PRO A N 1
ATOM 1014 C CA . PRO A 1 131 ? -5.014 5.945 4.278 1.00 75.94 131 PRO A CA 1
ATOM 1015 C C . PRO A 1 131 ? -4.302 7.277 4.555 1.00 75.94 131 PRO A C 1
ATOM 1017 O O . PRO A 1 131 ? -3.117 7.304 4.876 1.00 75.94 131 PRO A O 1
ATOM 1020 N N . HIS A 1 132 ? -4.988 8.407 4.382 1.00 82.12 132 HIS A N 1
ATOM 1021 C CA . HIS A 1 132 ? -4.392 9.721 4.570 1.00 82.12 132 HIS A CA 1
ATOM 1022 C C . HIS A 1 132 ? -3.937 9.918 6.033 1.00 82.12 132 HIS A C 1
ATOM 1024 O O . HIS A 1 132 ? -4.482 9.283 6.941 1.00 82.12 132 HIS A O 1
ATOM 1030 N N . PRO A 1 133 ? -3.012 10.850 6.333 1.00 83.81 133 PRO A N 1
ATOM 1031 C CA . PRO A 1 133 ? -2.465 11.028 7.687 1.00 83.81 133 PRO A CA 1
ATOM 1032 C C . PRO A 1 133 ? -3.497 11.236 8.815 1.00 83.81 133 PRO A C 1
ATOM 1034 O O . PRO A 1 133 ? -3.220 10.911 9.970 1.00 83.81 133 PRO A O 1
ATOM 1037 N N . GLY A 1 134 ? -4.695 11.746 8.502 1.00 84.94 134 GLY A N 1
ATOM 1038 C CA . GLY A 1 134 ? -5.815 11.864 9.448 1.00 84.94 134 GLY A CA 1
ATOM 1039 C C . GLY A 1 134 ? -6.502 10.542 9.835 1.00 84.94 134 GLY A C 1
ATOM 1040 O O . GLY A 1 134 ? -7.103 10.479 10.903 1.00 84.94 134 GLY A O 1
ATOM 1041 N N . ASN A 1 135 ? -6.364 9.495 9.019 1.00 88.81 135 ASN A N 1
ATOM 1042 C CA . ASN A 1 135 ? -6.981 8.173 9.187 1.00 88.81 135 ASN A CA 1
ATOM 1043 C C . ASN A 1 135 ? -6.009 7.157 9.806 1.00 88.81 135 ASN A C 1
ATOM 1045 O O . ASN A 1 135 ? -6.375 6.027 10.127 1.00 88.81 135 ASN A O 1
ATOM 1049 N N . ILE A 1 136 ? -4.760 7.576 10.013 1.00 91.19 136 ILE A N 1
ATOM 1050 C CA . ILE A 1 136 ? -3.735 6.803 10.699 1.00 91.19 136 ILE A CA 1
ATOM 1051 C C . ILE A 1 136 ? -3.619 7.346 12.120 1.00 91.19 136 ILE A C 1
ATOM 1053 O O . ILE A 1 136 ? -3.107 8.445 12.350 1.00 91.19 136 ILE A O 1
ATOM 1057 N N . LEU A 1 137 ? -4.099 6.564 13.080 1.00 90.75 137 LEU A N 1
ATOM 1058 C CA . LEU A 1 137 ? -3.941 6.844 14.499 1.00 90.75 137 LEU A CA 1
ATOM 1059 C C . LEU A 1 137 ? -2.711 6.119 15.026 1.00 90.75 137 LEU A C 1
ATOM 1061 O O . LEU A 1 137 ? -2.450 4.967 14.681 1.00 90.75 137 LEU A O 1
ATOM 1065 N N . MET A 1 138 ? -1.976 6.789 15.901 1.00 88.69 138 MET A N 1
ATOM 1066 C CA . MET A 1 138 ? -0.804 6.225 16.543 1.00 88.69 138 MET A CA 1
ATOM 1067 C C . MET A 1 138 ? -0.864 6.450 18.049 1.00 88.69 138 MET A C 1
ATOM 1069 O O . MET A 1 138 ? -1.117 7.557 18.532 1.00 88.69 138 MET A O 1
ATOM 1073 N N . VAL A 1 139 ? -0.591 5.384 18.797 1.00 82.50 139 VAL A N 1
ATOM 1074 C CA . VAL A 1 139 ? -0.321 5.458 20.232 1.00 82.50 139 VAL A CA 1
ATOM 1075 C C . VAL A 1 139 ? 1.185 5.378 20.423 1.00 82.50 139 VAL A C 1
ATOM 1077 O O . VAL A 1 139 ? 1.809 4.341 20.183 1.00 82.50 139 VAL A O 1
ATOM 1080 N N . LEU A 1 140 ? 1.766 6.489 20.871 1.00 70.56 140 LEU A N 1
ATOM 1081 C CA . LEU A 1 140 ? 3.145 6.514 21.331 1.00 70.56 140 LEU A CA 1
ATOM 1082 C C . LEU A 1 140 ? 3.204 5.900 22.730 1.00 70.56 140 LEU A C 1
ATOM 1084 O O . LEU A 1 140 ? 2.588 6.392 23.676 1.00 70.56 140 LEU A O 1
ATOM 1088 N N . SER A 1 141 ? 3.936 4.799 22.859 1.00 66.25 141 SER A N 1
ATOM 1089 C CA . SER A 1 141 ? 4.272 4.234 24.161 1.00 66.25 141 SER A CA 1
ATOM 1090 C C . SER A 1 141 ? 5.362 5.069 24.841 1.00 66.25 141 SER A C 1
ATOM 1092 O O . SER A 1 141 ? 6.158 5.731 24.179 1.00 66.25 141 SER A O 1
ATOM 1094 N N . ALA A 1 142 ? 5.477 4.954 26.169 1.00 64.44 142 ALA A N 1
ATOM 1095 C CA . ALA A 1 142 ? 6.620 5.480 26.920 1.00 64.44 142 ALA A CA 1
ATOM 1096 C C . ALA A 1 142 ? 7.975 4.933 26.416 1.00 64.44 142 ALA A C 1
ATOM 1098 O O . ALA A 1 142 ? 9.018 5.523 26.685 1.00 64.44 142 ALA A O 1
ATOM 1099 N N . THR A 1 143 ? 7.970 3.813 25.678 1.00 64.75 143 THR A N 1
ATOM 1100 C CA . THR A 1 143 ? 9.146 3.289 24.976 1.00 64.75 143 THR A CA 1
ATOM 1101 C C . THR A 1 143 ? 9.014 3.494 23.460 1.00 64.75 143 THR A C 1
ATOM 1103 O O . THR A 1 143 ? 8.061 2.965 22.884 1.00 64.75 143 THR A O 1
ATOM 1106 N N . PRO A 1 144 ? 9.992 4.119 22.774 1.00 61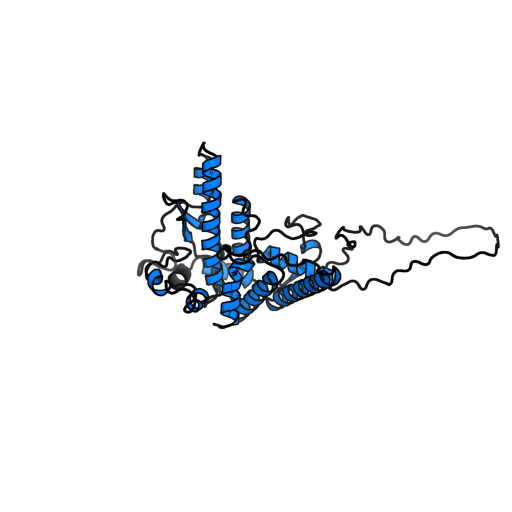.84 144 PRO A N 1
ATOM 1107 C CA . PRO A 1 144 ? 9.937 4.365 21.323 1.00 61.84 144 PRO A CA 1
ATOM 1108 C C . PRO A 1 144 ? 9.975 3.080 20.478 1.00 61.84 144 PRO A C 1
ATOM 1110 O O . PRO A 1 144 ? 9.711 3.101 19.282 1.00 61.84 144 PRO A O 1
ATOM 1113 N N . LEU A 1 145 ? 10.273 1.935 21.101 1.00 65.50 145 LEU A N 1
ATOM 1114 C CA . LEU A 1 145 ? 10.235 0.615 20.470 1.00 65.50 145 LEU A CA 1
ATOM 1115 C C . LEU A 1 145 ? 8.814 0.077 20.258 1.00 65.50 145 LEU A C 1
ATOM 1117 O O . LEU A 1 145 ? 8.649 -0.930 19.572 1.00 65.50 145 LEU A O 1
ATOM 1121 N N . ARG A 1 146 ? 7.795 0.697 20.865 1.00 72.69 146 ARG A N 1
ATOM 1122 C CA . ARG A 1 146 ? 6.401 0.264 20.755 1.00 72.69 146 ARG A CA 1
ATOM 1123 C C . ARG A 1 146 ? 5.561 1.369 20.131 1.00 72.69 146 ARG A C 1
ATOM 1125 O O . ARG A 1 146 ? 5.228 2.349 20.791 1.00 72.69 146 ARG A O 1
ATOM 1132 N N . VAL A 1 147 ? 5.209 1.153 18.869 1.00 81.25 147 VAL A N 1
ATOM 1133 C CA . VAL A 1 147 ? 4.283 1.986 18.104 1.00 81.25 147 VAL A CA 1
ATOM 1134 C C . VAL A 1 147 ? 3.064 1.132 17.791 1.00 81.25 147 VAL A C 1
ATOM 1136 O O . VAL A 1 147 ? 3.175 0.133 17.080 1.00 81.25 147 VAL A O 1
ATOM 1139 N N . GLU A 1 148 ? 1.917 1.494 18.358 1.00 87.50 148 GLU A N 1
ATOM 1140 C CA . GLU A 1 148 ? 0.638 0.889 17.986 1.00 87.50 148 GLU A CA 1
ATOM 1141 C C . GLU A 1 148 ? -0.020 1.791 16.947 1.00 87.50 148 GLU A C 1
ATOM 1143 O O . GLU A 1 148 ? -0.144 2.999 17.156 1.00 87.50 148 GLU A O 1
ATOM 1148 N N . VAL A 1 149 ? -0.392 1.201 15.814 1.00 90.81 149 VAL A N 1
ATOM 1149 C CA . VAL A 1 149 ? -0.983 1.899 14.673 1.00 90.81 149 VAL A CA 1
ATOM 1150 C C . VAL A 1 149 ? -2.411 1.409 14.522 1.00 90.81 149 VAL A C 1
ATOM 1152 O O . VAL A 1 149 ? -2.644 0.202 14.579 1.00 90.81 149 VAL A O 1
ATOM 1155 N N . ALA A 1 150 ? -3.357 2.315 14.309 1.00 92.44 150 ALA A N 1
ATOM 1156 C CA . ALA A 1 150 ? -4.712 1.971 13.916 1.00 92.44 150 ALA A CA 1
ATOM 1157 C C . ALA A 1 150 ? -5.090 2.679 12.612 1.00 92.44 150 ALA A C 1
ATOM 1159 O O . ALA A 1 150 ? -4.761 3.850 12.426 1.00 92.44 150 ALA A O 1
ATOM 1160 N N . LEU A 1 151 ? -5.782 1.958 11.730 1.00 92.25 151 LEU A N 1
ATOM 1161 C CA . LEU A 1 151 ? -6.360 2.501 10.502 1.00 92.25 151 LEU A CA 1
ATOM 1162 C C . LEU A 1 151 ? -7.870 2.631 10.682 1.00 92.25 151 LEU A C 1
ATOM 1164 O O . LEU A 1 151 ? -8.564 1.646 10.959 1.00 92.25 151 LEU A O 1
ATOM 1168 N N . VAL A 1 152 ? -8.358 3.857 10.549 1.00 90.12 152 VAL A N 1
ATOM 1169 C CA . VAL A 1 152 ? -9.785 4.195 10.566 1.00 90.12 152 VAL A CA 1
ATOM 1170 C C . VAL A 1 152 ? -10.227 4.627 9.171 1.00 90.12 152 VAL A C 1
ATOM 1172 O O . VAL A 1 152 ? -9.370 4.854 8.328 1.00 90.12 152 VAL A O 1
ATOM 1175 N N . ASP A 1 153 ? -11.542 4.766 8.980 1.00 87.88 153 ASP A N 1
ATOM 1176 C CA . ASP A 1 153 ? -12.173 5.176 7.715 1.00 87.88 153 ASP A CA 1
ATOM 1177 C C . ASP A 1 153 ? -11.936 4.177 6.573 1.00 87.88 153 ASP A C 1
ATOM 1179 O O . ASP A 1 153 ? -10.930 4.198 5.868 1.00 87.88 153 ASP A O 1
ATOM 1183 N N . TRP A 1 154 ? -12.901 3.271 6.417 1.00 89.38 154 TRP A N 1
ATOM 1184 C CA . TRP A 1 154 ? -12.857 2.184 5.442 1.00 89.38 154 TRP A CA 1
ATOM 1185 C C . TRP A 1 154 ? -13.821 2.442 4.274 1.00 89.38 154 TRP A C 1
ATOM 1187 O O . TRP A 1 154 ? -14.096 1.530 3.490 1.00 89.38 154 TRP A O 1
ATOM 1197 N N . GLY A 1 155 ? -14.318 3.677 4.128 1.00 82.12 155 GLY A N 1
ATOM 1198 C CA . GLY A 1 155 ? -15.320 4.046 3.123 1.00 82.12 155 GLY A CA 1
ATOM 1199 C C . GLY A 1 155 ? -14.803 3.962 1.682 1.00 82.12 155 GLY A C 1
ATOM 1200 O O . GLY A 1 155 ? -15.572 3.761 0.741 1.00 82.12 155 GLY A O 1
ATOM 1201 N N . GLN A 1 156 ? -13.482 4.044 1.488 1.00 83.31 156 GLN A N 1
ATOM 1202 C CA . GLN A 1 156 ? -12.838 3.885 0.184 1.00 83.31 156 GLN A CA 1
ATOM 1203 C C . GLN A 1 156 ? -12.030 2.594 0.127 1.00 83.31 156 GLN A C 1
ATOM 1205 O O . GLN A 1 156 ? -10.838 2.578 0.413 1.00 83.31 156 GLN A O 1
ATOM 1210 N N . ILE A 1 157 ? -12.663 1.511 -0.313 1.00 86.69 157 ILE A N 1
ATOM 1211 C CA . ILE A 1 157 ? -11.990 0.235 -0.568 1.00 86.69 157 ILE A CA 1
ATOM 1212 C C . ILE A 1 157 ? -12.307 -0.309 -1.960 1.00 86.69 157 ILE A C 1
ATOM 1214 O O . ILE A 1 157 ? -13.415 -0.173 -2.502 1.00 86.69 157 ILE A O 1
ATOM 1218 N N . CYS A 1 158 ? -11.317 -0.990 -2.521 1.00 86.44 158 CYS A N 1
ATOM 1219 C CA . CYS A 1 158 ? -11.463 -1.776 -3.736 1.00 86.44 158 CYS A CA 1
ATOM 1220 C C . CYS A 1 158 ? -10.990 -3.203 -3.476 1.00 86.44 158 CYS A C 1
ATOM 1222 O O . CYS A 1 158 ? -10.096 -3.431 -2.662 1.00 86.44 158 CYS A O 1
ATOM 1224 N N . THR A 1 159 ? -11.621 -4.149 -4.157 1.00 89.12 159 THR A N 1
ATOM 1225 C CA . THR A 1 159 ? -11.166 -5.532 -4.235 1.00 89.12 159 THR A CA 1
ATOM 1226 C C . THR A 1 159 ? -10.446 -5.714 -5.561 1.00 89.12 159 THR A C 1
ATOM 1228 O O . THR A 1 159 ? -11.002 -5.358 -6.599 1.00 89.12 159 THR A O 1
ATOM 1231 N N . ILE A 1 160 ? -9.247 -6.276 -5.536 1.00 90.38 160 ILE A N 1
ATOM 1232 C CA . ILE A 1 160 ? -8.510 -6.665 -6.738 1.00 90.38 160 ILE A CA 1
ATOM 1233 C C . ILE A 1 160 ? -8.748 -8.151 -7.006 1.00 90.38 160 ILE A C 1
ATOM 1235 O O . ILE A 1 160 ? -8.804 -8.950 -6.076 1.00 90.38 160 ILE A O 1
ATOM 1239 N N . SER A 1 161 ? -8.936 -8.522 -8.274 1.00 92.19 161 SER A N 1
ATOM 1240 C CA . SER A 1 161 ? -9.133 -9.926 -8.649 1.00 92.19 161 SER A CA 1
ATOM 1241 C C . SER A 1 161 ? -7.885 -10.760 -8.359 1.00 92.19 161 SER A C 1
ATOM 1243 O O . SER A 1 161 ? -6.775 -10.230 -8.335 1.00 92.19 161 SER A O 1
ATOM 1245 N N . GLU A 1 162 ? -8.051 -12.075 -8.218 1.00 93.19 162 GLU A N 1
ATOM 1246 C CA . GLU A 1 162 ? -6.927 -13.002 -8.035 1.00 93.19 162 GLU A CA 1
ATOM 1247 C C . GLU A 1 162 ? -5.883 -12.865 -9.159 1.00 93.19 162 GLU A C 1
ATOM 1249 O O . GLU A 1 162 ? -4.689 -12.740 -8.889 1.00 93.19 162 GLU A O 1
ATOM 1254 N N . ASP A 1 163 ? -6.319 -12.771 -10.421 1.00 93.88 163 ASP A N 1
ATOM 1255 C CA . ASP A 1 163 ? -5.419 -12.534 -11.559 1.00 93.88 163 ASP A CA 1
ATOM 1256 C C . ASP A 1 163 ? -4.602 -11.245 -11.381 1.00 93.88 163 ASP A C 1
ATOM 1258 O O . ASP A 1 163 ? -3.388 -11.228 -11.601 1.00 93.88 163 ASP A O 1
ATOM 1262 N N . MET A 1 164 ? -5.248 -10.165 -10.927 1.00 94.38 164 MET A N 1
ATOM 1263 C CA . MET A 1 164 ? -4.582 -8.892 -10.653 1.00 94.38 164 MET A CA 1
ATOM 1264 C C . MET A 1 164 ? -3.593 -9.016 -9.486 1.00 94.38 164 MET A C 1
ATOM 1266 O O . MET A 1 164 ? -2.489 -8.477 -9.570 1.00 94.38 164 MET A O 1
ATOM 1270 N N . GLN A 1 165 ? -3.935 -9.759 -8.425 1.00 95.44 165 GLN A N 1
ATOM 1271 C CA . GLN A 1 165 ? -3.018 -10.049 -7.315 1.00 95.44 165 GLN A CA 1
ATOM 1272 C C . GLN A 1 165 ? -1.774 -10.799 -7.803 1.00 95.44 165 GLN A C 1
ATOM 1274 O O . GLN A 1 165 ? -0.652 -10.436 -7.444 1.00 95.44 165 GLN A O 1
ATOM 1279 N N . LEU A 1 166 ? -1.953 -11.816 -8.651 1.00 96.38 166 LEU A N 1
ATOM 1280 C CA . LEU A 1 166 ? -0.858 -12.606 -9.212 1.00 96.38 166 LEU A CA 1
ATOM 1281 C C . LEU A 1 166 ? 0.033 -11.765 -10.131 1.00 96.38 166 LEU A C 1
ATOM 1283 O O . LEU A 1 166 ? 1.260 -11.854 -10.047 1.00 96.38 166 LEU A O 1
ATOM 1287 N N . HIS A 1 167 ? -0.547 -10.925 -10.986 1.00 97.00 167 HIS A N 1
ATOM 1288 C CA . HIS A 1 167 ? 0.219 -10.020 -11.843 1.00 97.00 167 HIS A CA 1
ATOM 1289 C C . HIS A 1 167 ? 0.971 -8.960 -11.031 1.00 97.00 167 HIS A C 1
ATOM 1291 O O . HIS A 1 167 ? 2.149 -8.712 -11.296 1.00 97.00 167 HIS A O 1
ATOM 1297 N N . LEU A 1 168 ? 0.358 -8.414 -9.976 1.00 97.00 168 LEU A N 1
ATOM 1298 C CA . LEU A 1 168 ? 1.019 -7.455 -9.091 1.00 97.00 168 LEU A CA 1
ATOM 1299 C C . LEU A 1 168 ? 2.161 -8.120 -8.319 1.00 97.00 168 LEU A C 1
ATOM 1301 O O . LEU A 1 168 ? 3.234 -7.539 -8.167 1.00 97.00 168 LEU A O 1
ATOM 1305 N N . ALA A 1 169 ? 1.977 -9.370 -7.896 1.00 97.00 169 ALA A N 1
ATOM 1306 C CA . ALA A 1 169 ? 3.023 -10.144 -7.247 1.00 97.00 169 ALA A CA 1
ATOM 1307 C C . ALA A 1 169 ? 4.214 -10.398 -8.187 1.00 97.00 169 ALA A C 1
ATOM 1309 O O . ALA A 1 169 ? 5.365 -10.281 -7.764 1.00 97.00 169 ALA A O 1
ATOM 1310 N N . ARG A 1 170 ? 3.962 -10.689 -9.472 1.00 97.19 170 ARG A N 1
ATOM 1311 C CA . ARG A 1 170 ? 5.024 -10.803 -10.488 1.00 97.19 170 ARG A CA 1
ATOM 1312 C C . ARG A 1 170 ? 5.776 -9.491 -10.664 1.00 97.19 170 ARG A C 1
ATOM 1314 O O . ARG A 1 170 ? 7.002 -9.526 -10.711 1.00 97.19 170 ARG A O 1
ATOM 1321 N N . LEU A 1 171 ? 5.070 -8.358 -10.701 1.00 97.69 171 LEU A N 1
ATOM 1322 C CA . LEU A 1 171 ? 5.700 -7.040 -10.779 1.00 97.69 171 LEU A CA 1
ATOM 1323 C C . LEU A 1 171 ? 6.627 -6.795 -9.581 1.00 97.69 171 LEU A C 1
ATOM 1325 O O . LEU A 1 171 ? 7.798 -6.482 -9.778 1.00 97.69 171 LEU A O 1
ATOM 1329 N N . VAL A 1 172 ? 6.146 -7.011 -8.353 1.00 97.25 172 VAL A N 1
ATOM 1330 C CA . VAL A 1 172 ? 6.952 -6.837 -7.130 1.00 97.25 172 VAL A CA 1
ATOM 1331 C C . VAL A 1 172 ? 8.203 -7.721 -7.144 1.00 97.25 172 VAL A C 1
ATOM 1333 O O . VAL A 1 172 ? 9.299 -7.274 -6.795 1.00 97.25 172 VAL A O 1
ATOM 1336 N N . VAL A 1 173 ? 8.077 -8.983 -7.565 1.00 96.19 173 VAL A N 1
ATOM 1337 C CA . VAL A 1 173 ? 9.231 -9.887 -7.679 1.00 96.19 173 VAL A CA 1
ATOM 1338 C C . VAL A 1 173 ? 10.206 -9.398 -8.752 1.00 96.19 173 VAL A C 1
ATOM 1340 O O . VAL A 1 173 ? 11.401 -9.315 -8.474 1.00 96.19 173 VAL A O 1
ATOM 1343 N N . ALA A 1 174 ? 9.714 -9.009 -9.931 1.00 95.06 174 ALA A N 1
ATOM 1344 C CA . ALA A 1 174 ? 10.549 -8.496 -11.013 1.00 95.06 174 ALA A CA 1
ATOM 1345 C C . ALA A 1 174 ? 11.329 -7.243 -10.584 1.00 95.06 174 ALA A C 1
ATOM 1347 O O . ALA A 1 174 ? 12.542 -7.184 -10.788 1.00 95.06 174 ALA A O 1
ATOM 1348 N N . MET A 1 175 ? 10.667 -6.290 -9.912 1.00 94.62 175 MET A N 1
ATOM 1349 C CA . MET A 1 175 ? 11.275 -5.055 -9.393 1.00 94.62 175 MET A CA 1
ATOM 1350 C C . MET A 1 175 ? 12.415 -5.329 -8.401 1.00 94.62 175 MET A C 1
ATOM 1352 O O . MET A 1 175 ? 13.413 -4.614 -8.377 1.00 94.62 175 MET A O 1
ATOM 1356 N N . THR A 1 176 ? 12.323 -6.410 -7.630 1.00 91.88 176 THR A N 1
ATOM 1357 C CA . THR A 1 176 ? 13.281 -6.712 -6.557 1.00 91.88 176 THR A CA 1
ATOM 1358 C C . THR A 1 176 ? 14.475 -7.572 -6.996 1.00 91.88 176 THR A C 1
ATOM 1360 O O . THR A 1 176 ? 15.458 -7.673 -6.263 1.00 91.88 176 THR A O 1
ATOM 1363 N N . GLU A 1 177 ? 14.454 -8.170 -8.193 1.00 81.56 177 GLU A N 1
ATOM 1364 C CA . GLU A 1 177 ? 15.544 -9.024 -8.717 1.00 81.56 177 GLU A CA 1
ATOM 1365 C C . GLU A 1 177 ? 16.774 -8.253 -9.247 1.00 81.56 177 GLU A C 1
ATOM 1367 O O . GLU A 1 177 ? 17.853 -8.831 -9.456 1.00 81.56 177 GLU A O 1
ATOM 1372 N N . SER A 1 178 ? 16.652 -6.932 -9.401 1.00 64.31 178 SER A N 1
ATOM 1373 C CA . SER A 1 178 ? 17.771 -6.040 -9.740 1.00 64.31 178 SER A CA 1
ATOM 1374 C C . SER A 1 178 ? 18.775 -5.834 -8.615 1.00 64.31 178 SER A C 1
ATOM 1376 O O . SER A 1 178 ? 19.946 -5.571 -8.885 1.00 64.31 178 SER A O 1
ATOM 1378 N N . GLY A 1 179 ? 18.348 -5.980 -7.359 1.00 53.03 179 GLY A N 1
ATOM 1379 C CA . GLY A 1 179 ? 19.204 -5.755 -6.201 1.00 53.03 179 GLY A CA 1
ATOM 1380 C C . GLY A 1 179 ? 20.200 -6.894 -6.003 1.00 53.03 179 GLY A C 1
ATOM 1381 O O . GLY A 1 179 ? 19.863 -7.953 -5.476 1.00 53.03 179 GLY A O 1
ATOM 1382 N N . SER A 1 180 ? 21.464 -6.695 -6.371 1.00 36.50 180 SER A N 1
ATOM 1383 C CA . SER A 1 180 ? 22.549 -7.391 -5.680 1.00 36.50 180 SER A CA 1
ATOM 1384 C C . SER A 1 180 ? 22.636 -6.855 -4.247 1.00 36.50 180 SER A C 1
ATOM 1386 O O . SER A 1 180 ? 23.198 -5.789 -4.034 1.00 36.50 180 SER A O 1
ATOM 1388 N N . GLY A 1 181 ? 22.097 -7.606 -3.285 1.00 36.12 181 GLY A N 1
ATOM 1389 C CA . GLY A 1 181 ? 22.536 -7.576 -1.888 1.00 36.12 181 GLY A CA 1
ATOM 1390 C C . GLY A 1 181 ? 22.062 -6.402 -1.027 1.00 36.12 181 GLY A C 1
ATOM 1391 O O . GLY A 1 181 ? 22.787 -5.446 -0.791 1.00 36.12 181 GLY A O 1
ATOM 1392 N N . SER A 1 182 ? 20.920 -6.580 -0.375 1.00 27.06 182 SER A N 1
ATOM 1393 C CA . SER A 1 182 ? 20.886 -6.399 1.078 1.00 27.06 182 SER A CA 1
ATOM 1394 C C . SER A 1 182 ? 20.085 -7.559 1.660 1.00 27.06 182 SER A C 1
ATOM 1396 O O . SER A 1 182 ? 18.916 -7.720 1.301 1.00 27.06 182 SER A O 1
ATOM 1398 N N . PRO A 1 183 ? 20.689 -8.438 2.481 1.00 29.06 183 PRO A N 1
ATOM 1399 C CA . PRO A 1 183 ? 19.903 -9.405 3.225 1.00 29.06 183 PRO A CA 1
ATOM 1400 C C . PRO A 1 183 ? 18.960 -8.650 4.179 1.00 29.06 183 PRO A C 1
ATOM 1402 O O . PRO A 1 183 ? 19.263 -7.524 4.585 1.00 29.06 183 PRO A O 1
ATOM 1405 N N . PRO A 1 184 ? 17.819 -9.243 4.574 1.00 30.03 184 PRO A N 1
ATOM 1406 C CA . PRO A 1 184 ? 17.055 -8.719 5.700 1.00 30.03 184 PRO A CA 1
ATOM 1407 C C . PRO A 1 184 ? 17.989 -8.565 6.913 1.00 30.03 184 PRO A C 1
ATOM 1409 O O . PRO A 1 184 ? 18.840 -9.425 7.139 1.00 30.03 184 PRO A O 1
ATOM 1412 N N . LEU A 1 185 ? 17.823 -7.477 7.677 1.00 31.98 185 LEU A N 1
ATOM 1413 C CA . LEU A 1 185 ? 18.625 -7.029 8.837 1.00 31.98 185 LEU A CA 1
ATOM 1414 C C . LEU A 1 185 ? 18.681 -8.010 10.041 1.00 31.98 185 LEU A C 1
ATOM 1416 O O . LEU A 1 185 ? 18.735 -7.598 11.196 1.00 31.98 185 LEU A O 1
ATOM 1420 N N . THR A 1 186 ? 18.680 -9.321 9.813 1.00 30.48 186 THR A N 1
ATOM 1421 C CA . THR A 1 186 ? 18.753 -10.359 10.851 1.00 30.48 186 THR A CA 1
ATOM 1422 C C . THR A 1 186 ? 19.938 -11.313 10.718 1.00 30.48 186 THR A C 1
ATOM 1424 O O . THR A 1 186 ? 20.001 -12.277 11.473 1.00 30.48 186 THR A O 1
ATOM 1427 N N . GLN A 1 187 ? 20.903 -11.074 9.827 1.00 35.88 187 GLN A N 1
ATOM 1428 C CA . GLN A 1 187 ? 22.133 -11.876 9.783 1.00 35.88 187 GLN A CA 1
ATOM 1429 C C . GLN A 1 187 ? 23.358 -11.026 9.441 1.00 35.88 187 GLN A C 1
ATOM 1431 O O . GLN A 1 187 ? 23.705 -10.908 8.276 1.00 35.88 187 GLN A O 1
ATOM 1436 N N . THR A 1 188 ? 24.024 -10.482 10.461 1.00 27.38 188 THR A N 1
ATOM 1437 C CA . THR A 1 188 ? 25.473 -10.199 10.431 1.00 27.38 188 THR A CA 1
ATOM 1438 C C . THR A 1 188 ? 26.009 -10.124 11.861 1.00 27.38 188 THR A C 1
ATOM 1440 O O . THR A 1 188 ? 26.183 -9.051 12.433 1.00 27.38 188 THR A O 1
ATOM 1443 N N . LEU A 1 189 ? 26.259 -11.290 12.442 1.00 32.31 189 LEU A N 1
ATOM 1444 C CA . LEU A 1 189 ? 27.493 -11.552 13.172 1.00 32.31 189 LEU A CA 1
ATOM 1445 C C . LEU A 1 189 ? 27.972 -12.871 12.583 1.00 32.31 189 LEU A C 1
ATOM 1447 O O . LEU A 1 189 ? 27.347 -13.893 12.840 1.00 32.31 189 LEU A O 1
ATOM 1451 N N . ASP A 1 190 ? 28.901 -12.789 11.635 1.00 28.95 190 ASP A N 1
ATOM 1452 C CA . ASP A 1 190 ? 30.036 -13.702 11.481 1.00 28.95 190 ASP A CA 1
ATOM 1453 C C . ASP A 1 190 ? 30.623 -13.629 10.063 1.00 28.95 190 ASP A C 1
ATOM 1455 O O . ASP A 1 190 ? 29.914 -13.703 9.062 1.00 28.95 190 ASP A O 1
ATOM 1459 N N . ALA A 1 191 ? 31.953 -13.557 10.068 1.00 32.88 191 ALA A N 1
ATOM 1460 C CA . ALA A 1 191 ? 32.910 -13.958 9.043 1.00 32.88 191 ALA A CA 1
ATOM 1461 C C . ALA A 1 191 ? 33.139 -13.056 7.816 1.00 32.88 191 ALA A C 1
ATOM 1463 O O . ALA A 1 191 ? 32.345 -12.961 6.883 1.00 32.88 191 ALA A O 1
ATOM 1464 N N . ASP A 1 192 ? 34.344 -12.483 7.843 1.00 37.09 192 ASP A N 1
ATOM 1465 C CA . ASP A 1 192 ? 35.233 -12.206 6.720 1.00 37.09 192 ASP A CA 1
ATOM 1466 C C . ASP A 1 192 ? 35.026 -13.137 5.514 1.00 37.09 192 ASP A C 1
ATOM 1468 O O . ASP A 1 192 ? 35.204 -14.349 5.627 1.00 37.09 192 ASP A O 1
ATOM 1472 N N . ASP A 1 193 ? 34.780 -12.559 4.336 1.00 33.22 193 ASP A N 1
ATOM 1473 C CA . ASP A 1 193 ? 35.303 -13.133 3.099 1.00 33.22 193 ASP A CA 1
ATOM 1474 C C . ASP A 1 193 ? 35.519 -12.040 2.043 1.00 33.22 193 ASP A C 1
ATOM 1476 O O . ASP A 1 193 ? 34.610 -11.307 1.644 1.00 33.22 193 ASP A O 1
ATOM 1480 N N . HIS A 1 194 ? 36.771 -11.909 1.611 1.00 43.97 194 HIS A N 1
ATOM 1481 C CA . HIS A 1 194 ? 37.166 -11.083 0.482 1.00 43.97 194 HIS A CA 1
ATOM 1482 C C . HIS A 1 194 ? 36.754 -11.804 -0.804 1.00 43.97 194 HIS A C 1
ATOM 1484 O O . HIS A 1 194 ? 37.425 -12.750 -1.209 1.00 43.97 194 HIS A O 1
ATOM 1490 N N . LEU A 1 195 ? 35.703 -11.334 -1.485 1.00 38.44 195 LEU A N 1
ATOM 1491 C CA . LEU A 1 195 ? 35.379 -11.804 -2.832 1.00 38.44 195 LEU A CA 1
ATOM 1492 C C . LEU A 1 195 ? 35.276 -10.667 -3.856 1.00 38.44 195 LEU A C 1
ATOM 1494 O O . LEU A 1 195 ? 34.524 -9.704 -3.733 1.00 38.44 195 LEU A O 1
ATOM 1498 N N . ASP A 1 196 ? 36.109 -10.867 -4.867 1.00 37.97 196 ASP A N 1
ATOM 1499 C CA . ASP A 1 196 ? 36.356 -10.175 -6.123 1.00 37.97 196 ASP A CA 1
ATOM 1500 C C . ASP A 1 196 ? 35.084 -9.656 -6.834 1.00 37.97 196 ASP A C 1
ATOM 1502 O O . ASP A 1 196 ? 34.293 -10.420 -7.391 1.00 37.97 196 ASP A O 1
ATOM 1506 N N . THR A 1 197 ? 34.884 -8.333 -6.863 1.00 43.03 197 THR A N 1
ATOM 1507 C CA . THR A 1 197 ? 33.798 -7.662 -7.605 1.00 43.03 197 THR A CA 1
ATOM 1508 C C . THR A 1 197 ? 34.231 -7.297 -9.032 1.00 43.03 197 THR A C 1
ATOM 1510 O O . THR A 1 197 ? 34.110 -6.162 -9.485 1.00 43.03 197 THR A O 1
ATOM 1513 N N . GLY A 1 198 ? 34.727 -8.283 -9.780 1.00 39.28 198 GLY A N 1
ATOM 1514 C CA . GLY A 1 198 ? 35.168 -8.154 -11.174 1.00 39.28 198 GLY A CA 1
ATOM 1515 C C . GLY A 1 198 ? 34.081 -8.436 -12.222 1.00 39.28 198 GLY A C 1
ATOM 1516 O O . GLY A 1 198 ? 34.320 -9.170 -13.180 1.00 39.28 198 GLY A O 1
ATOM 1517 N N . GLY A 1 199 ? 32.865 -7.905 -12.065 1.00 46.09 199 GLY A N 1
ATOM 1518 C CA . GLY A 1 199 ? 31.823 -8.033 -13.092 1.00 46.09 199 GLY A CA 1
ATOM 1519 C C . GLY A 1 199 ? 32.154 -7.184 -14.324 1.00 46.09 199 GLY A C 1
ATOM 1520 O O . GLY A 1 199 ? 32.219 -5.961 -14.227 1.00 46.09 199 GLY A O 1
ATOM 1521 N N . SER A 1 200 ? 32.355 -7.801 -15.495 1.00 53.84 200 SER A N 1
ATOM 1522 C CA . SER A 1 200 ? 32.584 -7.042 -16.735 1.00 53.84 200 SER A CA 1
ATOM 1523 C C . SER A 1 200 ? 31.397 -6.104 -17.024 1.00 53.84 200 SER A C 1
ATOM 1525 O O . SER A 1 200 ? 30.241 -6.507 -16.877 1.00 53.84 200 SER A O 1
ATOM 1527 N N . SER A 1 201 ? 31.668 -4.866 -17.457 1.00 61.03 201 SER A N 1
ATOM 1528 C CA . SER A 1 201 ? 30.645 -3.839 -17.758 1.00 61.03 201 SER A CA 1
ATOM 1529 C C . SER A 1 201 ? 29.516 -4.357 -18.674 1.00 61.03 201 SER A C 1
ATOM 1531 O O . SER A 1 201 ? 28.340 -4.057 -18.468 1.00 61.03 201 SER A O 1
ATOM 1533 N N . SER A 1 202 ? 29.854 -5.254 -19.608 1.00 65.88 202 SER A N 1
ATOM 1534 C CA . SER A 1 202 ? 28.903 -5.918 -20.510 1.00 65.88 202 SER A CA 1
ATOM 1535 C C . SER A 1 202 ? 27.919 -6.848 -19.778 1.00 65.88 202 SER A C 1
ATOM 1537 O O . SER A 1 202 ? 26.718 -6.827 -20.049 1.00 65.88 202 SER A O 1
ATOM 1539 N N . SER A 1 203 ? 28.384 -7.619 -18.787 1.00 72.19 203 SER A N 1
ATOM 1540 C CA . SER A 1 203 ? 27.531 -8.518 -17.994 1.00 72.19 203 SER A CA 1
ATOM 1541 C C . SER A 1 203 ? 26.503 -7.750 -17.156 1.00 72.19 203 SER A C 1
ATOM 1543 O O . SER A 1 203 ? 25.342 -8.158 -17.0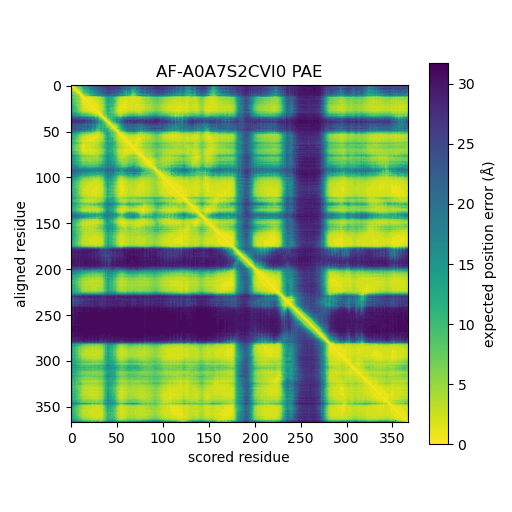74 1.00 72.19 203 SER A O 1
ATOM 1545 N N . ASN A 1 204 ? 26.909 -6.616 -16.576 1.00 74.06 204 ASN A N 1
ATOM 1546 C CA . ASN A 1 204 ? 26.018 -5.753 -15.799 1.00 74.06 204 ASN A CA 1
ATOM 1547 C C . ASN A 1 204 ? 24.956 -5.097 -16.693 1.00 74.06 204 ASN A C 1
ATOM 1549 O O . ASN A 1 204 ? 23.780 -5.071 -16.333 1.00 74.06 204 ASN A O 1
ATOM 1553 N N . GLN A 1 205 ? 25.338 -4.654 -17.894 1.00 73.75 205 GLN A N 1
ATOM 1554 C CA . GLN A 1 205 ? 24.410 -4.070 -18.863 1.00 73.75 205 GLN A CA 1
ATOM 1555 C C . GLN A 1 205 ? 23.364 -5.080 -19.362 1.00 73.75 205 GLN A C 1
ATOM 1557 O O . GLN A 1 205 ? 22.180 -4.749 -19.470 1.00 73.75 205 GLN A O 1
ATOM 1562 N N . ILE A 1 206 ? 23.769 -6.329 -19.622 1.00 79.06 206 ILE A N 1
ATOM 1563 C CA . ILE A 1 206 ? 22.843 -7.405 -20.005 1.00 79.06 206 ILE A CA 1
ATOM 1564 C C . ILE A 1 206 ? 21.858 -7.697 -18.865 1.00 79.06 206 ILE A C 1
ATOM 1566 O O . ILE A 1 206 ? 20.660 -7.836 -19.117 1.00 79.06 206 ILE A O 1
ATOM 1570 N N . ARG A 1 207 ? 22.335 -7.761 -17.613 1.00 80.69 207 ARG A N 1
ATOM 1571 C CA . ARG A 1 207 ? 21.475 -7.988 -16.441 1.00 80.69 207 ARG A CA 1
ATOM 1572 C C . ARG A 1 207 ? 20.454 -6.862 -16.262 1.00 80.69 207 ARG A C 1
ATOM 1574 O O . ARG A 1 207 ? 19.272 -7.156 -16.111 1.00 80.69 207 ARG A O 1
ATOM 1581 N N . ALA A 1 208 ? 20.891 -5.606 -16.345 1.00 80.31 208 ALA A N 1
ATOM 1582 C CA . ALA A 1 208 ? 20.013 -4.441 -16.240 1.00 80.31 208 ALA A CA 1
ATOM 1583 C C . ALA A 1 208 ? 18.960 -4.415 -17.358 1.00 80.31 208 ALA A C 1
ATOM 1585 O O . ALA A 1 208 ? 17.782 -4.186 -17.104 1.00 80.31 208 ALA A O 1
ATOM 1586 N N . THR A 1 209 ? 19.359 -4.739 -18.591 1.00 83.81 209 THR A N 1
ATOM 1587 C CA . THR A 1 209 ? 18.427 -4.806 -19.726 1.00 83.81 209 THR A CA 1
ATOM 1588 C C . THR A 1 209 ? 17.362 -5.881 -19.503 1.00 83.81 209 THR A C 1
ATOM 1590 O O . THR A 1 209 ? 16.179 -5.615 -19.688 1.00 83.81 209 THR A O 1
ATOM 1593 N N . ARG A 1 210 ? 17.756 -7.081 -19.057 1.00 85.44 210 ARG A N 1
ATOM 1594 C CA . ARG A 1 210 ? 16.812 -8.174 -18.764 1.00 85.44 210 ARG A CA 1
ATOM 1595 C C . ARG A 1 210 ? 15.839 -7.820 -17.651 1.00 85.44 210 ARG A C 1
ATOM 1597 O O . ARG A 1 210 ? 14.657 -8.113 -17.778 1.00 85.44 210 ARG A O 1
ATOM 1604 N N . HIS A 1 211 ? 16.329 -7.188 -16.591 1.00 89.56 211 HIS A N 1
ATOM 1605 C CA . HIS A 1 211 ? 15.462 -6.716 -15.523 1.00 89.56 211 HIS A CA 1
ATOM 1606 C C . HIS A 1 211 ? 14.440 -5.700 -16.036 1.00 89.56 211 HIS A C 1
ATOM 1608 O O . HIS A 1 211 ? 13.252 -5.854 -15.773 1.00 89.56 211 HIS A O 1
ATOM 1614 N N . ASN A 1 212 ? 14.887 -4.702 -16.803 1.00 90.12 212 ASN A N 1
ATOM 1615 C CA . ASN A 1 212 ? 13.987 -3.675 -17.312 1.00 90.12 212 ASN A CA 1
ATOM 1616 C C . ASN A 1 212 ? 12.880 -4.276 -18.188 1.00 90.12 212 ASN A C 1
ATOM 1618 O O . ASN A 1 212 ? 11.722 -3.880 -18.087 1.00 90.12 212 ASN A O 1
ATOM 1622 N N . VAL A 1 213 ? 13.230 -5.259 -19.023 1.00 89.50 213 VAL A N 1
ATOM 1623 C CA . VAL A 1 213 ? 12.260 -6.001 -19.841 1.00 89.50 213 VAL A CA 1
ATOM 1624 C C . VAL A 1 213 ? 11.279 -6.778 -18.961 1.00 89.50 213 VAL A C 1
ATOM 1626 O O . VAL A 1 213 ? 10.078 -6.645 -19.158 1.00 89.50 213 VAL A O 1
ATOM 1629 N N . ALA A 1 214 ? 11.755 -7.508 -17.949 1.00 91.50 214 ALA A N 1
ATOM 1630 C CA . ALA A 1 214 ? 10.887 -8.276 -17.052 1.00 91.50 214 ALA A CA 1
ATOM 1631 C C . ALA A 1 214 ? 9.895 -7.390 -16.276 1.00 91.50 214 ALA A C 1
ATOM 1633 O O . ALA A 1 214 ? 8.737 -7.761 -16.094 1.00 91.50 214 ALA A O 1
ATOM 1634 N N . VAL A 1 215 ? 10.331 -6.206 -15.833 1.00 93.94 215 VAL A N 1
ATOM 1635 C CA . VAL A 1 215 ? 9.447 -5.235 -15.173 1.00 93.94 215 VAL A CA 1
ATOM 1636 C C . VAL A 1 215 ? 8.411 -4.691 -16.157 1.00 93.94 215 VAL A C 1
ATOM 1638 O O . VAL A 1 215 ? 7.232 -4.646 -15.817 1.00 93.94 215 VAL A O 1
ATOM 1641 N N . ALA A 1 216 ? 8.818 -4.328 -17.377 1.00 91.62 216 ALA A N 1
ATOM 1642 C CA . ALA A 1 216 ? 7.896 -3.846 -18.406 1.00 91.62 216 ALA A CA 1
ATOM 1643 C C . ALA A 1 216 ? 6.829 -4.898 -18.766 1.00 91.62 216 ALA A C 1
ATOM 1645 O O . ALA A 1 216 ? 5.641 -4.588 -18.750 1.00 91.62 216 ALA A O 1
ATOM 1646 N N . GLU A 1 217 ? 7.230 -6.154 -18.983 1.00 92.25 217 GLU A N 1
ATOM 1647 C CA . GLU A 1 217 ? 6.309 -7.271 -19.238 1.00 92.25 217 GLU A CA 1
ATOM 1648 C C . GLU A 1 217 ? 5.333 -7.486 -18.068 1.00 92.25 217 GLU A C 1
ATOM 1650 O O . GLU A 1 217 ? 4.143 -7.727 -18.273 1.00 92.25 217 GLU A O 1
ATOM 1655 N N . ALA A 1 218 ? 5.799 -7.358 -16.821 1.00 94.88 218 ALA A N 1
ATOM 1656 C CA . ALA A 1 218 ? 4.929 -7.469 -15.653 1.00 94.88 218 ALA A CA 1
ATOM 1657 C C . ALA A 1 218 ? 3.908 -6.318 -15.556 1.00 94.88 218 ALA A C 1
ATOM 1659 O O . ALA A 1 218 ? 2.774 -6.545 -15.129 1.00 94.88 218 ALA A O 1
ATOM 1660 N N . MET A 1 219 ? 4.271 -5.101 -15.975 1.00 95.62 219 MET A N 1
ATOM 1661 C CA . MET A 1 219 ? 3.324 -3.984 -16.080 1.00 95.62 219 MET A CA 1
ATOM 1662 C C . MET A 1 219 ? 2.276 -4.218 -17.175 1.00 95.62 219 MET A C 1
ATOM 1664 O O . MET A 1 219 ? 1.100 -3.926 -16.959 1.00 95.62 219 MET A O 1
ATOM 1668 N N . GLU A 1 220 ? 2.664 -4.797 -18.312 1.00 93.81 220 GLU A N 1
ATOM 1669 C CA . GLU A 1 220 ? 1.724 -5.163 -19.379 1.00 93.81 220 GLU A CA 1
ATOM 1670 C C . GLU A 1 220 ? 0.731 -6.239 -18.919 1.00 93.81 220 GLU A C 1
ATOM 1672 O O . GLU A 1 220 ? -0.462 -6.131 -19.198 1.00 93.81 220 GLU A O 1
ATOM 1677 N N . LEU A 1 221 ? 1.180 -7.234 -18.141 1.00 94.38 221 LEU A N 1
ATOM 1678 C CA . LEU A 1 221 ? 0.290 -8.236 -17.534 1.00 94.38 221 LEU A CA 1
ATOM 1679 C C . LEU A 1 221 ? -0.735 -7.613 -16.579 1.00 94.38 221 LEU A C 1
ATOM 1681 O O . LEU A 1 221 ? -1.871 -8.079 -16.497 1.00 94.38 221 LEU A O 1
ATOM 1685 N N . LEU A 1 222 ? -0.362 -6.540 -15.881 1.00 94.81 222 LEU A N 1
ATOM 1686 C CA . LEU A 1 222 ? -1.297 -5.757 -15.075 1.00 94.81 222 LEU A CA 1
ATOM 1687 C C . LEU A 1 222 ? -2.306 -4.977 -15.927 1.00 94.81 222 LEU A C 1
ATOM 1689 O O . LEU A 1 222 ? -3.254 -4.434 -15.376 1.00 94.81 222 LEU A O 1
ATOM 1693 N N . GLY A 1 223 ? -2.135 -4.910 -17.249 1.00 94.19 223 GLY A N 1
ATOM 1694 C CA . GLY A 1 223 ? -2.932 -4.072 -18.139 1.00 94.19 223 GLY A CA 1
ATOM 1695 C C . GLY A 1 223 ? -2.501 -2.606 -18.120 1.00 94.19 223 GLY A C 1
ATOM 1696 O O . GLY A 1 223 ? -3.284 -1.740 -18.508 1.00 94.19 223 GLY A O 1
ATOM 1697 N N . ILE A 1 224 ? -1.290 -2.300 -17.643 1.00 94.44 224 ILE A N 1
ATOM 1698 C CA . ILE A 1 224 ? -0.712 -0.959 -17.745 1.00 94.44 224 ILE A CA 1
ATOM 1699 C C . ILE A 1 224 ? -0.023 -0.863 -19.102 1.00 94.44 224 ILE A C 1
ATOM 1701 O O . ILE A 1 224 ? 1.014 -1.480 -19.334 1.00 94.44 224 ILE A O 1
ATOM 1705 N N . GLU A 1 225 ? -0.613 -0.084 -20.001 1.00 90.62 225 GLU A N 1
ATOM 1706 C CA . GLU A 1 225 ? -0.136 0.042 -21.376 1.00 90.62 225 GLU A CA 1
ATOM 1707 C C . GLU A 1 225 ? 0.576 1.376 -21.584 1.00 90.62 225 GLU A C 1
ATOM 1709 O O . GLU A 1 225 ? 0.144 2.427 -21.088 1.00 90.62 225 GLU A O 1
ATOM 1714 N N . PHE A 1 226 ? 1.657 1.330 -22.362 1.00 87.81 226 PHE A N 1
ATOM 1715 C CA . PHE A 1 226 ? 2.463 2.495 -22.692 1.00 87.81 226 PHE A CA 1
ATOM 1716 C C . PHE A 1 226 ? 2.568 2.698 -24.198 1.00 87.81 226 PHE A C 1
ATOM 1718 O O . PHE A 1 226 ? 2.814 1.770 -24.963 1.00 87.81 226 PHE A O 1
ATOM 1725 N N . GLU A 1 227 ? 2.501 3.959 -24.606 1.00 84.56 227 GLU A N 1
ATOM 1726 C CA . GLU A 1 227 ? 2.842 4.408 -25.948 1.00 84.56 227 GLU A CA 1
ATOM 1727 C C . GLU A 1 227 ? 4.073 5.318 -25.861 1.00 84.56 227 GLU A C 1
ATOM 1729 O O . GLU A 1 227 ? 4.130 6.249 -25.049 1.00 84.56 227 GLU A O 1
ATOM 1734 N N . GLY A 1 228 ? 5.092 5.047 -26.679 1.00 75.25 228 GLY A N 1
ATOM 1735 C CA . GLY A 1 228 ? 6.264 5.917 -26.756 1.00 75.25 228 GLY A CA 1
ATOM 1736 C C . GLY A 1 228 ? 5.875 7.286 -27.309 1.00 75.25 228 GLY A C 1
ATOM 1737 O O . GLY A 1 228 ? 5.217 7.367 -28.344 1.00 75.25 228 GLY A O 1
ATOM 1738 N N . ARG A 1 229 ? 6.291 8.376 -26.657 1.00 62.34 229 ARG A N 1
ATOM 1739 C CA . ARG A 1 229 ? 6.190 9.710 -27.270 1.00 62.34 229 ARG A CA 1
ATOM 1740 C C . ARG A 1 229 ? 7.278 9.842 -28.338 1.00 62.34 229 ARG A C 1
ATOM 1742 O O . ARG A 1 229 ? 8.419 9.457 -28.092 1.00 62.34 229 ARG A O 1
ATOM 1749 N N . GLU A 1 230 ? 6.944 10.363 -29.521 1.00 47.44 230 GLU A N 1
ATOM 1750 C CA . GLU A 1 230 ? 7.922 10.522 -30.607 1.00 47.44 230 GLU A CA 1
ATOM 1751 C C . GLU A 1 230 ? 9.182 11.291 -30.145 1.00 47.44 230 GLU A C 1
ATOM 1753 O O . GLU A 1 230 ? 9.103 12.402 -29.619 1.00 47.44 230 GLU A O 1
ATOM 1758 N N . LYS A 1 231 ? 10.340 10.645 -30.363 1.00 44.25 231 LYS A N 1
ATOM 1759 C CA . LYS A 1 231 ? 11.742 11.110 -30.324 1.00 44.25 231 LYS A CA 1
ATOM 1760 C C . LYS A 1 231 ? 12.147 12.044 -29.177 1.00 44.25 231 LYS A C 1
ATOM 1762 O O . LYS A 1 231 ? 12.310 13.252 -29.344 1.00 44.25 231 LYS A O 1
ATOM 1767 N N . CYS A 1 232 ? 12.499 11.444 -28.042 1.00 44.03 232 CYS A N 1
ATOM 1768 C CA . CYS A 1 232 ? 13.522 12.003 -27.157 1.00 44.03 232 CYS A CA 1
ATOM 1769 C C . CYS A 1 232 ? 14.836 11.247 -27.391 1.00 44.03 232 CYS A C 1
ATOM 1771 O O . CYS A 1 232 ? 14.961 10.083 -27.022 1.00 44.03 232 CYS A O 1
ATOM 1773 N N . HIS A 1 233 ? 15.798 11.896 -28.051 1.00 44.41 233 HIS A N 1
ATOM 1774 C CA . HIS A 1 233 ? 17.144 11.349 -28.204 1.00 44.41 233 HIS A CA 1
ATOM 1775 C C . HIS A 1 233 ? 17.940 11.638 -26.930 1.00 44.41 233 HIS A C 1
ATOM 1777 O O . HIS A 1 233 ? 17.956 12.775 -26.457 1.00 44.41 233 HIS A O 1
ATOM 1783 N N . TYR A 1 234 ? 18.600 10.619 -26.390 1.00 45.66 234 TYR A N 1
ATOM 1784 C CA . TYR A 1 234 ? 19.502 10.722 -25.246 1.00 45.66 234 TYR A CA 1
ATOM 1785 C C . TYR A 1 234 ? 20.878 10.197 -25.657 1.00 45.66 234 TYR A C 1
ATOM 1787 O O . TYR A 1 234 ? 20.972 9.272 -26.464 1.00 45.66 234 TYR A O 1
ATOM 1795 N N . ASP A 1 235 ? 21.944 10.804 -25.144 1.00 44.25 235 ASP A N 1
ATOM 1796 C CA . ASP A 1 235 ? 23.301 10.306 -25.351 1.00 44.25 235 ASP A CA 1
ATOM 1797 C C . ASP A 1 235 ? 23.600 9.071 -24.477 1.00 44.25 235 ASP A C 1
ATOM 1799 O O . ASP A 1 235 ? 22.783 8.634 -23.663 1.00 44.25 235 ASP A O 1
ATOM 1803 N N . ALA A 1 236 ? 24.800 8.502 -24.636 1.00 34.41 236 ALA A N 1
ATOM 1804 C CA . ALA A 1 236 ? 25.267 7.339 -23.873 1.00 34.41 236 ALA A CA 1
ATOM 1805 C C . ALA A 1 236 ? 25.368 7.578 -22.349 1.00 34.41 236 ALA A C 1
ATOM 1807 O O . ALA A 1 236 ? 25.645 6.641 -21.601 1.00 34.41 236 ALA A O 1
ATOM 1808 N N . HIS A 1 237 ? 25.148 8.812 -21.892 1.00 37.22 237 HIS A N 1
ATOM 1809 C CA . HIS A 1 237 ? 25.158 9.224 -20.492 1.00 37.22 237 HIS A CA 1
ATOM 1810 C C . HIS A 1 237 ? 23.762 9.625 -19.986 1.00 37.22 237 HIS A C 1
ATOM 1812 O O . HIS A 1 237 ? 23.639 10.083 -18.854 1.00 37.22 237 HIS A O 1
ATOM 1818 N N . GLY A 1 238 ? 22.707 9.441 -20.790 1.00 36.34 238 GLY A N 1
ATOM 1819 C CA . GLY A 1 238 ? 21.335 9.784 -20.410 1.00 36.34 238 GLY A CA 1
ATOM 1820 C C . GLY A 1 238 ? 21.013 11.278 -20.511 1.00 36.34 238 GLY A C 1
ATOM 1821 O O . GLY A 1 238 ? 19.985 11.711 -19.995 1.00 36.34 238 GLY A O 1
ATOM 1822 N N . THR A 1 239 ? 21.842 12.076 -21.190 1.00 39.69 239 THR A N 1
ATOM 1823 C CA . THR A 1 239 ? 21.597 13.509 -21.413 1.00 39.69 239 THR A CA 1
ATOM 1824 C C . THR A 1 239 ? 20.792 13.711 -22.692 1.00 39.69 239 THR A C 1
ATOM 1826 O O . THR A 1 239 ? 21.120 13.153 -23.739 1.00 39.69 239 THR A O 1
ATOM 1829 N N . ARG A 1 240 ? 19.731 14.525 -22.643 1.00 44.28 240 ARG A N 1
ATOM 1830 C CA . ARG A 1 240 ? 18.864 14.775 -23.806 1.00 44.28 240 ARG A CA 1
ATOM 1831 C C . ARG A 1 240 ? 19.604 15.540 -24.907 1.00 44.28 240 ARG A C 1
ATOM 1833 O O . ARG A 1 240 ? 20.088 16.651 -24.696 1.00 44.28 240 ARG A O 1
ATOM 1840 N N . ILE A 1 241 ? 19.591 14.992 -26.116 1.00 51.62 241 ILE A N 1
ATOM 1841 C CA . ILE A 1 241 ? 20.086 15.631 -27.333 1.00 51.62 241 ILE A CA 1
ATOM 1842 C C . ILE A 1 241 ? 18.933 16.449 -27.928 1.00 51.62 241 ILE A C 1
ATOM 1844 O O . ILE A 1 241 ? 17.931 15.908 -28.397 1.00 51.62 241 ILE A O 1
ATOM 1848 N N . SER A 1 242 ? 19.046 17.777 -27.884 1.00 37.88 242 SER A N 1
ATOM 1849 C CA . SER A 1 242 ? 18.057 18.678 -28.485 1.00 37.88 242 SER A CA 1
ATOM 1850 C C . SER A 1 242 ? 18.117 18.591 -30.010 1.00 37.88 242 SER A C 1
ATOM 1852 O O . SER A 1 242 ? 19.032 19.122 -30.637 1.00 37.88 242 SER A O 1
ATOM 1854 N N . THR A 1 243 ? 17.122 17.964 -30.634 1.00 41.19 243 THR A N 1
ATOM 1855 C CA . THR A 1 243 ? 16.893 18.113 -32.073 1.00 41.19 243 THR A CA 1
ATOM 1856 C C . THR A 1 243 ? 16.214 19.455 -32.326 1.00 41.19 243 THR A C 1
ATOM 1858 O O . THR A 1 243 ? 14.986 19.555 -32.326 1.00 41.19 243 THR A O 1
ATOM 1861 N N . ARG A 1 244 ? 17.005 20.510 -32.551 1.00 32.94 244 ARG A N 1
ATOM 1862 C CA . ARG A 1 244 ? 16.508 21.734 -33.190 1.00 32.94 244 ARG A CA 1
ATOM 1863 C C . ARG A 1 244 ? 16.979 21.806 -34.641 1.00 32.94 244 ARG A C 1
ATOM 1865 O O . ARG A 1 244 ? 18.173 21.807 -34.904 1.00 32.94 244 ARG A O 1
ATOM 1872 N N . GLN A 1 245 ? 15.977 21.996 -35.503 1.00 30.50 245 GLN A N 1
ATOM 1873 C CA . GLN A 1 245 ? 15.986 22.402 -36.915 1.00 30.50 245 GLN A CA 1
ATOM 1874 C C . GLN A 1 245 ? 15.950 21.283 -37.967 1.00 30.50 245 GLN A C 1
ATOM 1876 O O . GLN A 1 245 ? 16.948 20.897 -38.563 1.00 30.50 245 GLN A O 1
ATOM 1881 N N . THR A 1 246 ? 14.724 20.867 -38.291 1.00 26.34 246 THR A N 1
ATOM 1882 C CA . THR A 1 246 ? 14.332 20.553 -39.671 1.00 26.34 246 THR A CA 1
ATOM 1883 C C . THR A 1 246 ? 14.531 21.797 -40.553 1.00 26.34 246 THR A C 1
ATOM 1885 O O . THR A 1 246 ? 13.981 22.849 -40.206 1.00 26.34 246 THR A O 1
ATOM 1888 N N . PRO A 1 247 ? 15.262 21.729 -41.681 1.00 30.25 247 PRO A N 1
ATOM 1889 C CA . PRO A 1 247 ? 15.303 22.822 -42.644 1.00 30.25 247 PRO A CA 1
ATOM 1890 C C . PRO A 1 247 ? 13.944 22.909 -43.339 1.00 30.25 247 PRO A C 1
ATOM 1892 O O . PRO A 1 247 ? 13.503 21.954 -43.974 1.00 30.25 247 PRO A O 1
ATOM 1895 N N . THR A 1 248 ? 13.264 24.043 -43.205 1.00 31.56 248 THR A N 1
ATOM 1896 C CA . THR A 1 248 ? 12.106 24.365 -44.034 1.00 31.56 248 THR A CA 1
ATOM 1897 C C . THR A 1 248 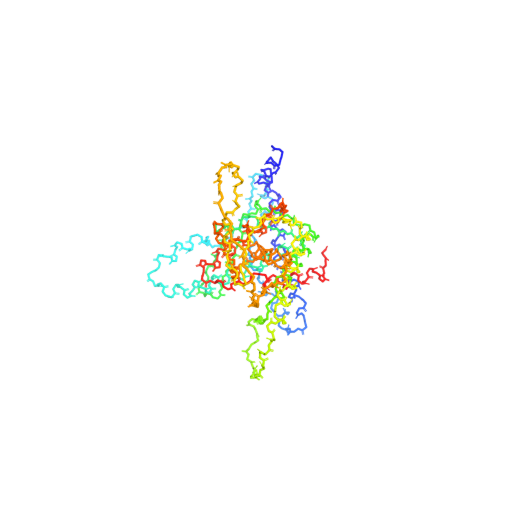? 12.564 24.626 -45.464 1.00 31.56 248 THR A C 1
ATOM 1899 O O . THR A 1 248 ? 13.457 25.438 -45.712 1.00 31.56 248 THR A O 1
ATOM 1902 N N . GLU A 1 249 ? 11.926 23.938 -46.408 1.00 35.06 249 GLU A N 1
ATOM 1903 C CA . GLU A 1 249 ? 11.970 24.251 -47.831 1.00 35.06 249 GLU A CA 1
ATOM 1904 C C . GLU A 1 249 ? 11.636 25.734 -48.050 1.00 35.06 249 GLU A C 1
ATOM 1906 O O . GLU A 1 249 ? 10.533 26.197 -47.751 1.00 35.06 249 GLU A O 1
ATOM 1911 N N . LYS A 1 250 ? 12.587 26.486 -48.608 1.00 29.70 250 LYS A N 1
ATOM 1912 C CA . LYS A 1 250 ? 12.296 27.719 -49.337 1.00 29.70 250 LYS A CA 1
ATOM 1913 C C . LYS A 1 250 ? 12.973 27.677 -50.694 1.00 29.70 250 LYS A C 1
ATOM 1915 O O . LYS A 1 250 ? 14.177 27.858 -50.839 1.00 29.70 250 LYS A O 1
ATOM 1920 N N . THR A 1 251 ? 12.130 27.429 -51.681 1.00 34.38 251 THR A N 1
ATOM 1921 C CA . THR A 1 251 ? 12.268 27.796 -53.081 1.00 34.38 251 THR A CA 1
ATOM 1922 C C . THR A 1 251 ? 12.594 29.285 -53.194 1.00 34.38 251 THR A C 1
ATOM 1924 O O . THR A 1 251 ? 11.786 30.101 -52.768 1.00 34.38 251 THR A O 1
ATOM 1927 N N . GLU A 1 252 ? 13.718 29.645 -53.813 1.00 31.64 252 GLU A N 1
ATOM 1928 C CA . GLU A 1 252 ? 13.848 30.882 -54.594 1.00 31.64 252 GLU A CA 1
ATOM 1929 C C . GLU A 1 252 ? 15.039 30.782 -55.565 1.00 31.64 252 GLU A C 1
ATOM 1931 O O . GLU A 1 252 ? 16.100 30.247 -55.250 1.00 31.64 252 GLU A O 1
ATOM 1936 N N . ARG A 1 253 ? 14.787 31.212 -56.806 1.00 31.91 253 ARG A N 1
ATOM 1937 C CA . ARG A 1 253 ? 15.686 31.195 -57.971 1.00 31.91 253 ARG A CA 1
ATOM 1938 C C . ARG A 1 253 ? 16.578 32.445 -58.015 1.00 31.91 253 ARG A C 1
ATOM 1940 O O . ARG A 1 253 ? 16.201 33.479 -57.481 1.00 31.91 253 ARG A O 1
ATOM 1947 N N . ALA A 1 254 ? 17.597 32.337 -58.880 1.00 30.31 254 ALA A N 1
ATOM 1948 C CA . ALA A 1 254 ? 18.511 33.354 -59.431 1.00 30.31 254 ALA A CA 1
ATOM 1949 C C . ALA A 1 254 ? 19.791 33.545 -58.600 1.00 30.31 254 ALA A C 1
ATOM 1951 O O . ALA A 1 254 ? 19.723 33.766 -57.405 1.00 30.31 254 ALA A O 1
ATOM 1952 N N . GLY A 1 255 ? 21.002 33.476 -59.141 1.00 28.27 255 GLY A N 1
ATOM 1953 C CA . GLY A 1 255 ? 21.471 33.309 -60.507 1.00 28.27 255 GLY A CA 1
ATOM 1954 C C . GLY A 1 255 ? 22.991 33.512 -60.525 1.00 28.27 255 GLY A C 1
ATOM 1955 O O . GLY A 1 255 ? 23.548 34.134 -59.628 1.00 28.27 255 GLY A O 1
ATOM 1956 N N . ASP A 1 256 ? 23.596 33.021 -61.598 1.00 27.17 256 ASP A N 1
ATOM 1957 C CA . ASP A 1 256 ? 24.915 33.370 -62.127 1.00 27.17 256 ASP A CA 1
ATOM 1958 C C . ASP A 1 256 ? 26.197 32.644 -61.650 1.00 27.17 256 ASP A C 1
ATOM 1960 O O . ASP A 1 256 ? 26.404 32.248 -60.508 1.00 27.17 256 ASP A O 1
ATOM 1964 N N . SER A 1 257 ? 27.010 32.453 -62.684 1.00 29.34 257 SER A N 1
ATOM 1965 C CA . SER A 1 257 ? 28.233 31.704 -62.958 1.00 29.34 257 SER A CA 1
ATOM 1966 C C . SER A 1 257 ? 29.410 31.924 -61.988 1.00 29.34 257 SER A C 1
ATOM 1968 O O . SER A 1 257 ? 29.620 33.003 -61.450 1.00 29.34 257 SER A O 1
ATOM 1970 N N . THR A 1 258 ? 30.282 30.939 -61.741 1.00 31.45 258 THR A N 1
ATOM 1971 C CA . THR A 1 258 ? 31.417 30.622 -62.630 1.00 31.45 258 THR A CA 1
ATOM 1972 C C . THR A 1 258 ? 32.194 29.368 -62.188 1.00 31.45 258 THR A C 1
ATOM 1974 O O . THR A 1 258 ? 32.169 28.915 -61.051 1.00 31.45 258 THR A O 1
ATOM 1977 N N . ASN A 1 259 ? 32.876 28.825 -63.189 1.00 30.08 259 ASN A N 1
ATOM 1978 C CA . ASN A 1 259 ? 33.633 27.587 -63.350 1.00 30.08 259 ASN A CA 1
ATOM 1979 C C . ASN A 1 259 ? 34.997 27.576 -62.614 1.00 30.08 259 ASN A C 1
ATOM 1981 O O . ASN A 1 259 ? 35.746 28.513 -62.846 1.00 30.08 259 ASN A O 1
ATOM 1985 N N . VAL A 1 260 ? 35.385 26.505 -61.891 1.00 31.72 260 VAL A N 1
ATOM 1986 C CA . VAL A 1 260 ? 36.779 25.975 -61.862 1.00 31.72 260 VAL A CA 1
ATOM 1987 C C . VAL A 1 260 ? 36.784 24.470 -61.544 1.00 31.72 260 VAL A C 1
ATOM 1989 O O . VAL A 1 260 ? 36.212 24.000 -60.566 1.00 31.72 260 VAL A O 1
ATOM 1992 N N . LYS A 1 261 ? 37.490 23.730 -62.400 1.00 30.80 261 LYS A N 1
ATOM 1993 C CA . LYS A 1 261 ? 37.809 22.298 -62.366 1.00 30.80 261 LYS A CA 1
ATOM 1994 C C . LYS A 1 261 ? 39.151 22.108 -61.633 1.00 30.80 261 LYS A C 1
ATOM 1996 O O . LYS A 1 261 ? 40.099 22.813 -61.965 1.00 30.80 261 LYS A O 1
ATOM 2001 N N . GLY A 1 262 ? 39.273 21.145 -60.716 1.00 28.89 262 GLY A N 1
ATOM 2002 C CA . GLY A 1 262 ? 40.548 20.806 -60.066 1.00 28.89 262 GLY A CA 1
ATOM 2003 C C . GLY A 1 262 ? 40.547 19.396 -59.470 1.00 28.89 262 GLY A C 1
ATOM 2004 O O . GLY A 1 262 ? 39.705 19.074 -58.643 1.00 28.89 262 GLY A O 1
ATOM 2005 N N . MET A 1 263 ? 41.460 18.552 -59.952 1.00 28.67 263 MET A N 1
ATOM 2006 C CA . MET A 1 263 ? 41.669 17.148 -59.576 1.00 28.67 263 MET A CA 1
ATOM 2007 C C . MET A 1 263 ? 42.492 17.000 -58.284 1.00 28.67 263 MET A C 1
ATOM 2009 O O . MET A 1 263 ? 43.441 17.750 -58.089 1.00 28.67 263 MET A O 1
ATOM 2013 N N . GLY A 1 264 ? 42.228 15.919 -57.536 1.00 25.95 264 GLY A N 1
ATOM 2014 C CA . GLY A 1 264 ? 43.260 15.123 -56.853 1.00 25.95 264 GLY A CA 1
ATOM 2015 C C . GLY A 1 264 ? 43.325 15.197 -55.321 1.00 25.95 264 GLY A C 1
ATOM 2016 O O . GLY A 1 264 ? 43.405 16.280 -54.757 1.00 25.95 264 GLY A O 1
ATOM 2017 N N . GLY A 1 265 ? 43.413 14.020 -54.683 1.00 26.39 265 GLY A N 1
ATOM 2018 C CA . GLY A 1 265 ? 44.145 13.851 -53.419 1.00 26.39 265 GLY A CA 1
ATOM 2019 C C . GLY A 1 265 ? 43.375 13.256 -52.238 1.00 26.39 265 GLY A C 1
ATOM 2020 O O . GLY A 1 265 ? 42.737 13.983 -51.494 1.00 26.39 265 GLY A O 1
ATOM 2021 N N . ASP A 1 266 ? 43.500 11.936 -52.085 1.00 27.52 266 ASP A N 1
ATOM 2022 C CA . ASP A 1 266 ? 43.702 11.170 -50.846 1.00 27.52 266 ASP A CA 1
ATOM 2023 C C . ASP A 1 266 ? 43.025 11.581 -49.526 1.00 27.52 266 ASP A C 1
ATOM 2025 O O . ASP A 1 266 ? 43.379 12.564 -48.887 1.00 27.52 266 ASP A O 1
ATOM 2029 N N . GLY A 1 267 ? 42.187 10.650 -49.047 1.00 30.67 267 GLY A N 1
ATOM 2030 C CA . GLY A 1 267 ? 42.240 10.098 -47.691 1.00 30.67 267 GLY A CA 1
ATOM 2031 C C . GLY A 1 267 ? 41.874 11.017 -46.526 1.00 30.67 267 GLY A C 1
ATOM 2032 O O . GLY A 1 267 ? 42.611 11.934 -46.208 1.00 30.67 267 GLY A O 1
ATOM 2033 N N . VAL A 1 268 ? 40.803 10.664 -45.799 1.00 30.48 268 VAL A N 1
ATOM 2034 C CA . VAL A 1 268 ? 40.745 10.599 -44.320 1.00 30.48 268 VAL A CA 1
ATOM 2035 C C . VAL A 1 268 ? 39.317 10.234 -43.871 1.00 30.48 268 VAL A C 1
ATOM 2037 O O . VAL A 1 268 ? 38.364 10.971 -44.084 1.00 30.48 268 VAL A O 1
ATOM 2040 N N . ARG A 1 269 ? 39.220 9.062 -43.224 1.00 33.69 269 ARG A N 1
ATOM 2041 C CA . ARG A 1 269 ? 38.278 8.662 -42.158 1.00 33.69 269 ARG A CA 1
ATOM 2042 C C . ARG A 1 269 ? 36.793 8.977 -42.368 1.00 33.69 269 ARG A C 1
ATOM 2044 O O . ARG A 1 269 ? 36.239 9.874 -41.739 1.00 33.69 269 ARG A O 1
ATOM 2051 N N . ASP A 1 270 ? 36.120 8.105 -43.111 1.00 29.73 270 ASP A N 1
ATOM 2052 C CA . ASP A 1 270 ? 34.673 7.939 -42.981 1.00 29.73 270 ASP A CA 1
ATOM 2053 C C . ASP A 1 270 ? 34.378 7.141 -41.698 1.00 29.73 270 ASP A C 1
ATOM 2055 O O . ASP A 1 270 ? 34.277 5.915 -41.693 1.00 29.73 270 ASP A O 1
ATOM 2059 N N . GLY A 1 271 ? 34.339 7.849 -40.567 1.00 32.03 271 GLY A N 1
ATOM 2060 C CA . GLY A 1 271 ? 33.912 7.339 -39.264 1.00 32.03 271 GLY A CA 1
ATOM 2061 C C . GLY A 1 271 ? 32.399 7.141 -39.196 1.00 32.03 271 GLY A C 1
ATOM 2062 O O . GLY A 1 271 ? 31.759 7.614 -38.259 1.00 32.03 271 GLY A O 1
ATOM 2063 N N . ARG A 1 272 ? 31.815 6.461 -40.187 1.00 28.55 272 ARG A N 1
ATOM 2064 C CA . ARG A 1 272 ? 30.428 6.005 -40.125 1.00 28.55 272 ARG A CA 1
ATOM 2065 C C . ARG A 1 272 ? 30.338 4.852 -39.129 1.00 28.55 272 ARG A C 1
ATOM 2067 O O . ARG A 1 272 ? 30.470 3.683 -39.478 1.00 28.55 272 ARG A O 1
ATOM 2074 N N . LEU A 1 273 ? 30.132 5.216 -37.863 1.00 31.55 273 LEU A N 1
ATOM 2075 C CA .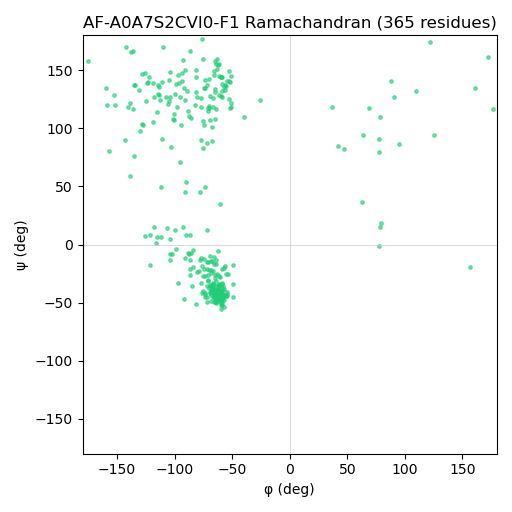 LEU A 1 273 ? 29.523 4.327 -36.878 1.00 31.55 273 LEU A CA 1
ATOM 2076 C C . LEU A 1 273 ? 28.205 3.783 -37.467 1.00 31.55 273 LEU A C 1
ATOM 2078 O O . LEU A 1 273 ? 27.497 4.531 -38.151 1.00 31.55 273 LEU A O 1
ATOM 2082 N N . PRO A 1 274 ? 27.890 2.493 -37.258 1.00 30.81 274 PRO A N 1
ATOM 2083 C CA . PRO A 1 274 ? 26.698 1.877 -37.827 1.00 30.81 274 PRO A CA 1
ATOM 2084 C C . PRO A 1 274 ? 25.425 2.569 -37.311 1.00 30.81 274 PRO A C 1
ATOM 2086 O O . PRO A 1 274 ? 25.446 3.168 -36.232 1.00 30.81 274 PRO A O 1
ATOM 2089 N N . PRO A 1 275 ? 24.315 2.506 -38.070 1.00 31.73 275 PRO A N 1
ATOM 2090 C CA . PRO A 1 275 ? 23.065 3.128 -37.669 1.00 31.73 275 PRO A CA 1
ATOM 2091 C C . PRO A 1 275 ? 22.581 2.431 -36.401 1.00 31.73 275 PRO A C 1
ATOM 2093 O O . PRO A 1 275 ? 22.323 1.228 -36.402 1.00 31.73 275 PRO A O 1
ATOM 2096 N N . TRP A 1 276 ? 22.513 3.182 -35.306 1.00 37.06 276 TRP A N 1
ATOM 2097 C CA . TRP A 1 276 ? 21.915 2.726 -34.064 1.00 37.06 276 TRP A CA 1
ATOM 2098 C C . TRP A 1 276 ? 20.514 2.198 -34.364 1.00 37.06 276 TRP A C 1
ATOM 2100 O O . TRP A 1 276 ? 19.644 2.932 -34.830 1.00 37.06 276 TRP A O 1
ATOM 2110 N N . THR A 1 277 ? 20.297 0.914 -34.106 1.00 33.94 277 THR A N 1
ATOM 2111 C CA . THR A 1 277 ? 18.961 0.369 -33.898 1.00 33.94 277 THR A CA 1
ATOM 2112 C C . THR A 1 277 ? 18.444 0.952 -32.586 1.00 33.94 277 THR A C 1
ATOM 2114 O O . THR A 1 277 ? 18.693 0.408 -31.509 1.00 33.94 277 THR A O 1
ATOM 2117 N N . GLU A 1 278 ? 17.796 2.110 -32.666 1.00 47.84 278 GLU A N 1
ATOM 2118 C CA . GLU A 1 278 ? 16.883 2.586 -31.632 1.00 47.84 278 GLU A CA 1
ATOM 2119 C C . GLU A 1 278 ? 15.789 1.510 -31.427 1.00 47.84 278 GLU A C 1
ATOM 2121 O O . GLU A 1 278 ? 15.286 0.975 -32.412 1.00 47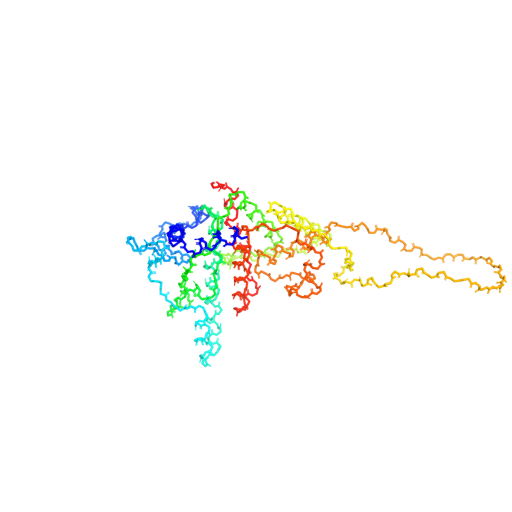.84 278 GLU A O 1
ATOM 2126 N N . GLU A 1 279 ? 15.474 1.137 -30.172 1.00 49.00 279 GLU A N 1
ATOM 2127 C CA . GLU A 1 279 ? 14.089 1.101 -29.630 1.00 49.00 279 GLU A CA 1
ATOM 2128 C C . GLU A 1 279 ? 13.746 0.174 -28.424 1.00 49.00 279 GLU A C 1
ATOM 2130 O O . GLU A 1 279 ? 12.781 0.518 -27.745 1.00 49.00 279 GLU A O 1
ATOM 2135 N N . PRO A 1 280 ? 14.467 -0.894 -28.017 1.00 48.59 280 PRO A N 1
ATOM 2136 C CA . PRO A 1 280 ? 14.065 -1.655 -26.811 1.00 48.59 280 PRO A CA 1
ATOM 2137 C C . PRO A 1 280 ? 14.496 -1.068 -25.441 1.00 48.59 280 PRO A C 1
ATOM 2139 O O . PRO A 1 280 ? 13.643 -0.913 -24.566 1.00 48.59 280 PRO A O 1
ATOM 2142 N N . PRO A 1 281 ? 15.780 -0.713 -25.202 1.00 60.69 281 PRO A N 1
ATOM 2143 C CA . PRO A 1 281 ? 16.289 -0.544 -23.834 1.00 60.69 281 PRO A CA 1
ATOM 2144 C C . PRO A 1 281 ? 15.805 0.733 -23.133 1.00 60.69 281 PRO A C 1
ATOM 2146 O O . PRO A 1 281 ? 15.691 0.747 -21.910 1.00 60.69 281 PRO A O 1
ATOM 2149 N N . VAL A 1 282 ? 15.488 1.794 -23.886 1.00 75.50 282 VAL A N 1
ATOM 2150 C CA . VAL A 1 282 ? 15.004 3.069 -23.321 1.00 75.50 282 VAL A CA 1
ATOM 2151 C C . VAL A 1 282 ? 13.543 2.957 -22.880 1.00 75.50 282 VAL A C 1
ATOM 2153 O O . VAL A 1 282 ? 13.201 3.426 -21.797 1.00 75.50 282 VAL A O 1
ATOM 2156 N N . LYS A 1 283 ? 12.691 2.293 -23.677 1.00 81.50 283 LYS A N 1
ATOM 2157 C CA . LYS A 1 283 ? 11.276 2.069 -23.336 1.00 81.50 283 LYS A CA 1
ATOM 2158 C C . LYS A 1 283 ? 11.161 1.199 -22.086 1.00 81.50 283 LYS A C 1
ATOM 2160 O O . LYS A 1 283 ? 10.503 1.601 -21.135 1.00 81.50 283 LYS A O 1
ATOM 2165 N N . SER A 1 284 ? 11.868 0.067 -22.040 1.00 85.12 284 SER A N 1
ATOM 2166 C CA . SER A 1 284 ? 11.849 -0.806 -20.863 1.00 85.12 284 SER A CA 1
ATOM 2167 C C . SER A 1 284 ? 12.414 -0.113 -19.618 1.00 85.12 284 SER A C 1
ATOM 2169 O O . SER A 1 284 ? 11.852 -0.255 -18.543 1.00 85.12 284 SER A O 1
ATOM 2171 N N . ALA A 1 285 ? 13.480 0.692 -19.746 1.00 88.69 285 ALA A N 1
ATOM 2172 C CA . ALA A 1 285 ? 14.031 1.446 -18.614 1.00 88.69 285 ALA A CA 1
ATOM 2173 C C . ALA A 1 285 ? 13.068 2.527 -18.090 1.00 88.69 285 ALA A C 1
ATOM 2175 O O . ALA A 1 285 ? 12.947 2.709 -16.881 1.00 88.69 285 ALA A O 1
ATOM 2176 N N . ALA A 1 286 ? 12.365 3.230 -18.984 1.00 90.31 286 ALA A N 1
ATOM 2177 C CA . ALA A 1 286 ? 11.336 4.195 -18.601 1.00 90.31 286 ALA A CA 1
ATOM 2178 C C . ALA A 1 286 ? 10.127 3.509 -17.942 1.00 90.31 286 ALA A C 1
ATOM 2180 O O . ALA A 1 286 ? 9.576 4.041 -16.981 1.00 90.31 286 ALA A O 1
ATOM 2181 N N . ALA A 1 287 ? 9.738 2.321 -18.418 1.00 91.88 287 ALA A N 1
ATOM 2182 C CA . ALA A 1 287 ? 8.688 1.516 -17.797 1.00 91.88 287 ALA A CA 1
ATOM 2183 C C . ALA A 1 287 ? 9.094 1.078 -16.385 1.00 91.88 287 ALA A C 1
ATOM 2185 O O . ALA A 1 287 ? 8.315 1.242 -15.454 1.00 91.88 287 ALA A O 1
ATOM 2186 N N . THR A 1 288 ? 10.336 0.629 -16.185 1.00 93.44 288 THR A N 1
ATOM 2187 C CA . THR A 1 288 ? 10.864 0.323 -14.846 1.00 93.44 288 THR A CA 1
ATOM 2188 C C . THR A 1 288 ? 10.832 1.533 -13.922 1.00 93.44 288 THR A C 1
ATOM 2190 O O . THR A 1 288 ? 10.372 1.412 -12.793 1.00 93.44 288 THR A O 1
ATOM 2193 N N . ALA A 1 289 ? 11.230 2.714 -14.402 1.00 93.38 289 ALA A N 1
ATOM 2194 C CA . ALA A 1 289 ? 11.129 3.939 -13.613 1.00 93.38 289 ALA A CA 1
ATOM 2195 C C . ALA A 1 289 ? 9.673 4.284 -13.249 1.00 93.38 289 ALA A C 1
ATOM 2197 O O . ALA A 1 289 ? 9.411 4.717 -12.131 1.00 93.38 289 ALA A O 1
ATOM 2198 N N . LEU A 1 290 ? 8.708 4.049 -14.148 1.00 95.12 290 LEU A N 1
ATOM 2199 C CA . LEU A 1 290 ? 7.281 4.200 -13.835 1.00 95.12 290 LEU A CA 1
ATOM 2200 C C . LEU A 1 290 ? 6.784 3.146 -12.845 1.00 95.12 290 LEU A C 1
ATOM 2202 O O . LEU A 1 290 ? 5.993 3.482 -11.971 1.00 95.12 290 LEU A O 1
ATOM 2206 N N . ALA A 1 291 ? 7.254 1.901 -12.936 1.00 96.12 291 ALA A N 1
ATOM 2207 C CA . ALA A 1 291 ? 6.947 0.869 -11.951 1.00 96.12 291 ALA A CA 1
ATOM 2208 C C . ALA A 1 291 ? 7.429 1.282 -10.558 1.00 96.12 291 ALA A C 1
ATOM 2210 O O . ALA A 1 291 ? 6.643 1.234 -9.616 1.00 96.12 291 ALA A O 1
ATOM 2211 N N . THR A 1 292 ? 8.677 1.749 -10.438 1.00 95.06 292 THR A N 1
ATOM 2212 C CA . THR A 1 292 ? 9.224 2.292 -9.187 1.00 95.06 292 THR A CA 1
ATOM 2213 C C . THR A 1 292 ? 8.400 3.477 -8.699 1.00 95.06 292 THR A C 1
ATOM 2215 O O . THR A 1 292 ? 7.995 3.499 -7.545 1.00 95.06 292 THR A O 1
ATOM 2218 N N . HIS A 1 293 ? 8.067 4.421 -9.583 1.00 94.38 293 HIS A N 1
ATOM 2219 C CA . HIS A 1 293 ? 7.246 5.576 -9.227 1.00 94.38 293 HIS A CA 1
ATOM 2220 C C . HIS A 1 293 ? 5.858 5.174 -8.699 1.00 94.38 293 HIS A C 1
ATOM 2222 O O . HIS A 1 293 ? 5.379 5.770 -7.740 1.00 94.38 293 HIS A O 1
ATOM 2228 N N . PHE A 1 294 ? 5.201 4.176 -9.300 1.00 95.12 294 PHE A N 1
ATOM 2229 C CA . PHE A 1 294 ? 3.836 3.778 -8.941 1.00 95.12 294 PHE A CA 1
ATOM 2230 C C . PHE A 1 294 ? 3.749 2.791 -7.771 1.00 95.12 294 PHE A C 1
ATOM 2232 O O . PHE A 1 294 ? 2.782 2.852 -7.009 1.00 95.12 294 PHE A O 1
ATOM 2239 N N . PHE A 1 295 ? 4.707 1.870 -7.651 1.00 96.06 295 PHE A N 1
ATOM 2240 C CA . PHE A 1 295 ? 4.601 0.679 -6.798 1.00 96.06 295 PHE A CA 1
ATOM 2241 C C . PHE A 1 295 ? 5.754 0.511 -5.803 1.00 96.06 295 PHE A C 1
ATOM 2243 O O . PHE A 1 295 ? 5.818 -0.508 -5.116 1.00 96.06 295 PHE A O 1
ATOM 2250 N N . ASP A 1 296 ? 6.638 1.498 -5.691 1.00 95.44 296 ASP A N 1
ATOM 2251 C CA . ASP A 1 296 ? 7.704 1.507 -4.699 1.00 95.44 296 ASP A CA 1
ATOM 2252 C C . ASP A 1 296 ? 7.860 2.894 -4.061 1.00 95.44 296 ASP A C 1
ATOM 2254 O O . ASP A 1 296 ? 7.313 3.900 -4.515 1.00 95.44 296 ASP A O 1
ATOM 2258 N N . THR A 1 297 ? 8.583 2.927 -2.952 1.00 94.56 297 THR A N 1
ATOM 2259 C CA . THR A 1 297 ? 8.913 4.136 -2.198 1.00 94.56 297 THR A CA 1
ATOM 2260 C C . THR A 1 297 ? 10.356 4.578 -2.424 1.00 94.56 297 THR A C 1
ATOM 2262 O O . THR A 1 297 ? 10.717 5.677 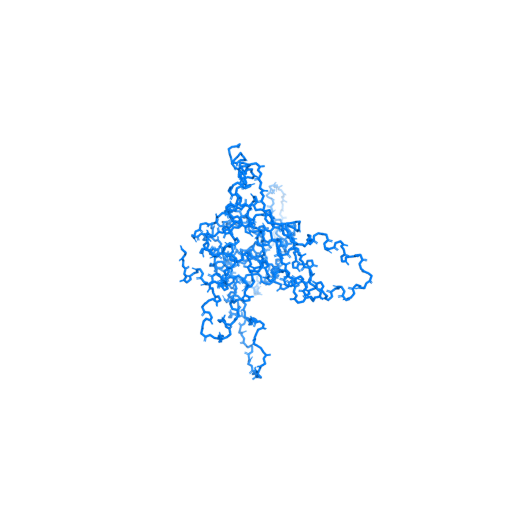-2.014 1.00 94.56 297 THR A O 1
ATOM 2265 N N . THR A 1 298 ? 11.169 3.762 -3.105 1.00 92.50 298 THR A N 1
ATOM 2266 C CA . THR A 1 298 ? 12.544 4.127 -3.455 1.00 92.50 298 THR A CA 1
ATOM 2267 C C . THR A 1 298 ? 12.588 5.306 -4.442 1.00 92.50 298 THR A C 1
ATOM 2269 O O . THR A 1 298 ? 11.706 5.455 -5.300 1.00 92.50 298 THR A O 1
ATOM 2272 N N . PRO A 1 299 ? 13.605 6.180 -4.344 1.00 90.31 299 PRO A N 1
ATOM 2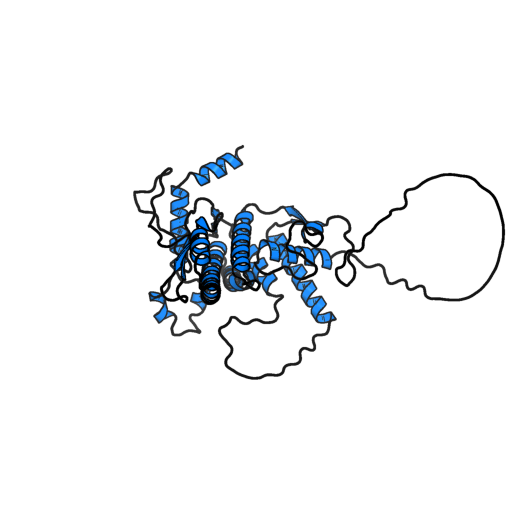273 C CA . PRO A 1 299 ? 13.807 7.254 -5.303 1.00 90.31 299 PRO A CA 1
ATOM 2274 C C . PRO A 1 299 ? 14.155 6.686 -6.680 1.00 90.31 299 PRO A C 1
ATOM 2276 O O . PRO A 1 299 ? 14.797 5.639 -6.811 1.00 90.31 299 PRO A O 1
ATOM 2279 N N . LEU A 1 300 ? 13.757 7.405 -7.731 1.00 90.19 300 LEU A N 1
ATOM 2280 C CA . LEU A 1 300 ? 14.081 6.999 -9.092 1.00 90.19 300 LEU A CA 1
ATOM 2281 C C . LEU A 1 300 ? 15.594 7.047 -9.317 1.00 90.19 300 LEU A C 1
ATOM 2283 O O . LEU A 1 300 ? 16.271 8.014 -8.969 1.00 90.19 300 LEU A O 1
ATOM 2287 N N . SER A 1 301 ? 16.124 5.988 -9.926 1.00 86.06 301 SER A N 1
ATOM 2288 C CA . SER A 1 301 ? 17.528 5.957 -10.325 1.00 86.06 301 SER A CA 1
ATOM 2289 C C . SER A 1 301 ? 17.774 6.914 -11.501 1.00 86.06 301 SER A C 1
ATOM 2291 O O . SER A 1 301 ? 16.946 6.966 -12.419 1.00 86.06 301 SER A O 1
ATOM 2293 N N . PRO A 1 302 ? 18.924 7.619 -11.541 1.00 81.69 302 PRO A N 1
ATOM 2294 C CA . PRO A 1 302 ? 19.310 8.428 -12.693 1.00 81.69 302 PRO A CA 1
ATOM 2295 C C . PRO A 1 302 ? 19.226 7.636 -14.013 1.00 81.69 302 PRO A C 1
ATOM 2297 O O . PRO A 1 302 ? 19.526 6.439 -14.028 1.00 81.69 302 PRO A O 1
ATOM 2300 N N . PRO A 1 303 ? 18.849 8.274 -15.136 1.00 86.31 303 PRO A N 1
ATOM 2301 C CA . PRO A 1 303 ? 18.667 9.716 -15.323 1.00 86.31 303 PRO A CA 1
ATOM 2302 C C . PRO A 1 303 ? 17.270 10.229 -14.938 1.00 86.31 303 PRO A C 1
ATOM 2304 O O . PRO A 1 303 ? 16.955 11.372 -15.248 1.00 86.31 303 PRO A O 1
ATOM 2307 N N . TRP A 1 304 ? 16.415 9.400 -14.336 1.00 89.62 304 TRP A N 1
ATOM 2308 C CA . TRP A 1 304 ? 15.022 9.754 -14.081 1.00 89.62 304 TRP A CA 1
ATOM 2309 C C . TRP A 1 304 ? 14.864 10.614 -12.830 1.00 89.62 304 TRP A C 1
ATOM 2311 O O . TRP A 1 304 ? 15.536 10.401 -11.824 1.00 89.62 304 TRP A O 1
ATOM 2321 N N . GLU A 1 305 ? 13.925 11.552 -12.885 1.00 87.81 305 GLU A N 1
ATOM 2322 C CA . GLU A 1 305 ? 13.557 12.395 -11.750 1.00 87.81 305 GLU A CA 1
ATOM 2323 C C . GLU A 1 305 ? 12.092 12.181 -11.378 1.00 87.81 305 GLU A C 1
ATOM 2325 O O . GLU A 1 305 ? 11.223 12.096 -12.246 1.00 87.81 305 GLU A O 1
ATOM 2330 N N . ASP A 1 306 ? 11.818 12.125 -10.076 1.00 84.12 306 ASP A N 1
ATOM 2331 C CA . ASP A 1 306 ? 10.483 11.839 -9.543 1.00 84.12 306 ASP A CA 1
ATOM 2332 C C . ASP A 1 306 ? 9.527 13.040 -9.633 1.00 84.12 306 ASP A C 1
ATOM 2334 O O . ASP A 1 306 ? 8.308 12.894 -9.595 1.00 84.12 306 ASP A O 1
ATOM 2338 N N . HIS A 1 307 ? 10.065 14.251 -9.806 1.00 85.69 307 HIS A N 1
ATOM 2339 C CA . HIS A 1 307 ? 9.261 15.462 -9.910 1.00 85.69 307 HIS A CA 1
ATOM 2340 C C . HIS A 1 307 ? 8.414 15.449 -11.203 1.00 85.69 307 HIS A C 1
ATOM 2342 O O . HIS A 1 307 ? 8.986 15.522 -12.296 1.00 85.69 307 HIS A O 1
ATOM 2348 N N . PRO A 1 308 ? 7.065 15.468 -11.140 1.00 79.12 308 PRO A N 1
ATOM 2349 C CA . PRO A 1 308 ? 6.204 15.255 -12.314 1.00 79.12 308 PRO A CA 1
ATOM 2350 C C . PRO A 1 308 ? 6.385 16.272 -13.445 1.00 79.12 308 PRO A C 1
ATOM 2352 O O . PRO A 1 308 ? 6.136 15.979 -14.617 1.00 79.12 308 PRO A O 1
ATOM 2355 N N . LEU A 1 309 ? 6.808 17.494 -13.104 1.00 85.25 309 LEU A N 1
ATOM 2356 C CA . LEU A 1 309 ? 7.050 18.551 -14.089 1.00 85.25 309 LEU A CA 1
ATOM 2357 C C . LEU A 1 309 ? 8.467 18.519 -14.669 1.00 85.25 309 LEU A C 1
ATOM 2359 O O . LEU A 1 309 ? 8.723 19.259 -15.620 1.00 85.25 309 LEU A O 1
ATOM 2363 N N . SER A 1 310 ? 9.365 17.683 -14.135 1.00 86.94 310 SER A N 1
ATOM 2364 C CA . SER A 1 310 ? 10.726 17.558 -14.654 1.00 86.94 310 SER A CA 1
ATOM 2365 C C . SER A 1 310 ? 10.720 17.072 -16.104 1.00 86.94 310 SER A C 1
ATOM 2367 O O . SER A 1 310 ? 9.883 16.269 -16.528 1.00 86.94 310 SER A O 1
ATOM 2369 N N . GLU A 1 311 ? 11.680 17.564 -16.884 1.00 84.44 311 GLU A N 1
ATOM 2370 C CA . GLU A 1 311 ? 11.947 17.056 -18.231 1.00 84.44 311 GLU A CA 1
ATOM 2371 C C . GLU A 1 311 ? 12.555 15.645 -18.195 1.00 84.44 311 GLU A C 1
ATOM 2373 O O . GLU A 1 311 ? 12.430 14.905 -19.169 1.00 84.44 311 GLU A O 1
ATOM 2378 N N . ALA A 1 312 ? 13.161 15.264 -17.068 1.00 84.81 312 ALA A N 1
ATOM 2379 C CA . ALA A 1 312 ? 13.696 13.935 -16.808 1.00 84.81 312 ALA A CA 1
ATOM 2380 C C . ALA A 1 312 ? 12.666 12.989 -16.161 1.00 84.81 312 ALA A C 1
ATOM 2382 O O . ALA A 1 312 ? 13.012 11.883 -15.760 1.00 84.81 312 ALA A O 1
ATOM 2383 N N . HIS A 1 313 ? 11.392 13.382 -16.058 1.00 88.81 313 HIS A N 1
ATOM 2384 C CA . HIS A 1 313 ? 10.350 12.489 -15.554 1.00 88.81 313 HIS A CA 1
ATOM 2385 C C . HIS A 1 313 ? 10.026 11.390 -16.585 1.00 88.81 313 HIS A C 1
ATOM 2387 O O . HIS A 1 313 ? 9.848 11.699 -17.770 1.00 88.81 313 HIS A O 1
ATOM 2393 N N . PRO A 1 314 ? 9.857 10.114 -16.192 1.00 89.75 314 PRO A N 1
ATOM 2394 C CA . PRO A 1 314 ? 9.658 9.019 -17.146 1.00 89.75 314 PRO A CA 1
ATOM 2395 C C . PRO A 1 314 ? 8.374 9.137 -17.988 1.00 89.75 314 PRO A C 1
ATOM 2397 O O . PRO A 1 314 ? 8.357 8.709 -19.145 1.00 89.75 314 PRO A O 1
ATOM 2400 N N . LEU A 1 315 ? 7.339 9.836 -17.496 1.00 89.69 315 LEU A N 1
ATOM 2401 C CA . LEU A 1 315 ? 6.137 10.175 -18.291 1.00 89.69 315 LEU A CA 1
ATOM 2402 C C . LEU A 1 315 ? 6.408 11.099 -19.497 1.00 89.69 315 LEU A C 1
ATOM 2404 O O . LEU A 1 315 ? 5.537 11.292 -20.352 1.00 89.69 315 LEU A O 1
ATOM 2408 N N . ARG A 1 316 ? 7.593 11.718 -19.579 1.00 86.31 316 ARG A N 1
ATOM 2409 C CA . ARG A 1 316 ? 8.024 12.458 -20.776 1.00 86.31 316 ARG A CA 1
ATOM 2410 C C . ARG A 1 316 ? 8.435 11.519 -21.906 1.00 86.31 316 ARG A C 1
ATOM 2412 O O . ARG A 1 316 ? 8.276 11.893 -23.064 1.00 86.31 316 ARG A O 1
ATOM 2419 N N . THR A 1 317 ? 8.885 10.313 -21.565 1.00 86.19 317 THR A N 1
ATOM 2420 C CA . THR A 1 317 ? 9.298 9.277 -22.520 1.00 86.19 317 THR A CA 1
ATOM 2421 C C . THR A 1 317 ? 8.134 8.357 -22.882 1.00 86.19 317 THR A C 1
ATOM 2423 O O . THR A 1 317 ? 7.882 8.113 -24.062 1.00 86.19 317 THR A O 1
ATOM 2426 N N . LEU A 1 318 ? 7.391 7.883 -21.878 1.00 88.62 318 LEU A N 1
ATOM 2427 C CA . LEU A 1 318 ? 6.250 6.988 -22.063 1.00 88.62 318 LEU A CA 1
ATOM 2428 C C . LEU A 1 318 ? 4.946 7.674 -21.673 1.00 88.62 318 LEU A C 1
ATOM 2430 O O . LEU A 1 318 ? 4.799 8.205 -20.574 1.00 88.62 318 LEU A O 1
ATOM 2434 N N . ARG A 1 319 ? 3.962 7.622 -22.565 1.00 89.19 319 ARG A N 1
ATOM 2435 C CA . ARG A 1 319 ? 2.587 7.992 -22.252 1.00 89.19 319 ARG A CA 1
ATOM 2436 C C . ARG A 1 319 ? 1.848 6.747 -21.775 1.00 89.19 319 ARG A C 1
ATOM 2438 O O . ARG A 1 319 ? 1.773 5.774 -22.511 1.00 89.19 319 ARG A O 1
ATOM 2445 N N . VAL A 1 320 ? 1.254 6.807 -20.587 1.00 90.38 320 VAL A N 1
ATOM 2446 C CA . VAL A 1 320 ? 0.301 5.782 -20.135 1.00 90.38 320 VAL A CA 1
ATOM 2447 C C . VAL A 1 320 ? -0.975 5.911 -20.969 1.00 90.38 320 VAL A C 1
ATOM 2449 O O . VAL A 1 320 ? -1.614 6.968 -20.953 1.00 90.38 320 VAL A O 1
ATOM 2452 N N . THR A 1 321 ? -1.318 4.874 -21.730 1.00 91.81 321 THR A N 1
ATOM 2453 C CA . THR A 1 321 ? -2.533 4.823 -22.565 1.00 91.81 321 THR A CA 1
ATOM 2454 C C . THR A 1 321 ? -3.671 4.094 -21.872 1.00 91.81 321 THR A C 1
ATOM 2456 O O . THR A 1 321 ? -4.824 4.493 -22.031 1.00 91.81 321 THR A O 1
ATOM 2459 N N . ASN A 1 322 ? -3.346 3.090 -21.059 1.00 94.19 322 ASN A N 1
ATOM 2460 C CA . ASN A 1 322 ? -4.297 2.375 -20.224 1.00 94.19 322 ASN A CA 1
ATOM 2461 C C . ASN A 1 322 ? -3.734 2.201 -18.812 1.00 94.19 322 ASN A C 1
ATOM 2463 O O . ASN A 1 322 ? -2.560 1.873 -18.641 1.00 94.19 322 ASN A O 1
ATOM 2467 N N . PHE A 1 323 ? -4.579 2.420 -17.805 1.00 94.62 323 PHE A N 1
ATOM 2468 C CA . PHE A 1 323 ? -4.255 2.141 -16.410 1.00 94.62 323 PHE A CA 1
ATOM 2469 C C . PHE A 1 323 ? -5.480 1.516 -15.726 1.00 94.62 323 PHE A C 1
ATOM 2471 O O . PHE A 1 323 ? -6.544 2.147 -15.713 1.00 94.62 323 PHE A O 1
ATOM 2478 N N . PRO A 1 324 ? -5.373 0.305 -15.153 1.00 92.44 324 PRO A N 1
ATOM 2479 C CA . PRO A 1 324 ? -6.502 -0.356 -14.506 1.00 92.44 324 PRO A CA 1
ATOM 2480 C C . PRO A 1 324 ? -7.035 0.454 -13.323 1.00 92.44 324 PRO A C 1
ATOM 2482 O O . PRO A 1 324 ? -6.287 0.812 -12.410 1.00 92.44 324 PRO A O 1
ATOM 2485 N N . LYS A 1 325 ? 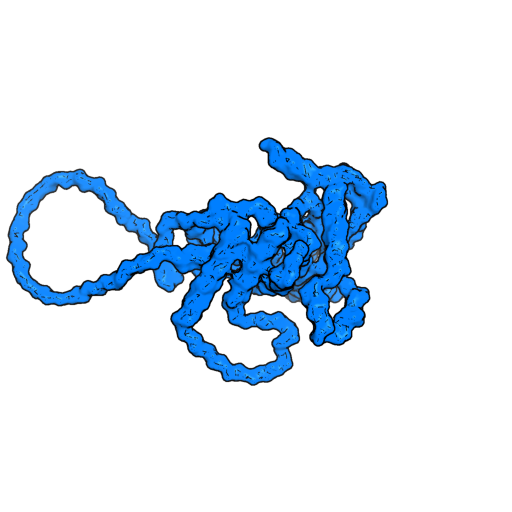-8.352 0.699 -13.303 1.00 87.12 325 LYS A N 1
ATOM 2486 C CA . LYS A 1 325 ? -9.009 1.462 -12.227 1.00 87.12 325 LYS A CA 1
ATOM 2487 C C . LYS A 1 325 ? -8.779 0.825 -10.849 1.00 87.12 325 LYS A C 1
ATOM 2489 O O . LYS A 1 325 ? -8.563 1.546 -9.877 1.00 87.12 325 LYS A O 1
ATOM 2494 N N . ASP A 1 326 ? -8.741 -0.503 -10.785 1.00 84.50 326 ASP A N 1
ATOM 2495 C CA . ASP A 1 326 ? -8.618 -1.256 -9.531 1.00 84.50 326 ASP A CA 1
ATOM 2496 C C . ASP A 1 326 ? -7.241 -1.084 -8.861 1.00 84.50 326 ASP A C 1
ATOM 2498 O O . ASP A 1 326 ? -7.117 -1.232 -7.647 1.00 84.50 326 ASP A O 1
ATOM 2502 N N . LEU A 1 327 ? -6.211 -0.693 -9.624 1.00 91.38 327 LEU A N 1
ATOM 2503 C CA . LEU A 1 327 ? -4.865 -0.440 -9.102 1.00 91.38 327 LEU A CA 1
ATOM 2504 C C . LEU A 1 327 ? -4.670 0.987 -8.581 1.00 91.38 327 LEU A C 1
ATOM 2506 O O . LEU A 1 327 ? -3.694 1.241 -7.877 1.00 91.38 327 LEU A O 1
ATOM 2510 N N . ILE A 1 328 ? -5.578 1.921 -8.884 1.00 89.81 328 ILE A N 1
ATOM 2511 C CA . ILE A 1 328 ? -5.427 3.334 -8.499 1.00 89.81 328 ILE A CA 1
ATOM 2512 C C . ILE A 1 328 ? -5.307 3.475 -6.979 1.00 89.81 328 ILE A C 1
ATOM 2514 O O . ILE A 1 328 ? -4.464 4.227 -6.492 1.00 89.81 328 ILE A O 1
ATOM 2518 N N . LEU A 1 329 ? -6.120 2.735 -6.220 1.00 88.81 329 LEU A N 1
ATOM 2519 C CA . LEU A 1 329 ? -6.076 2.773 -4.756 1.00 88.81 329 LEU A CA 1
ATOM 2520 C C . LEU A 1 329 ? -4.783 2.162 -4.201 1.00 88.81 329 LEU A C 1
ATOM 2522 O O . LEU A 1 329 ? -4.231 2.689 -3.238 1.00 88.81 329 LEU A O 1
ATOM 2526 N N . THR A 1 330 ? -4.249 1.123 -4.851 1.00 91.94 330 THR A N 1
ATOM 2527 C CA . THR A 1 330 ? -2.927 0.566 -4.519 1.00 91.94 330 THR A CA 1
ATOM 2528 C C . THR A 1 330 ? -1.837 1.615 -4.710 1.00 91.94 330 THR A C 1
ATOM 2530 O O . THR A 1 330 ? -1.058 1.854 -3.792 1.00 91.94 330 THR A O 1
ATOM 2533 N N . VAL A 1 331 ? -1.817 2.303 -5.858 1.00 93.25 331 VAL A N 1
ATOM 2534 C CA . VAL A 1 331 ? -0.837 3.368 -6.120 1.00 93.25 331 VAL A CA 1
ATOM 2535 C C . VAL A 1 331 ? -0.981 4.504 -5.108 1.00 93.25 331 VAL A C 1
ATOM 2537 O O . VAL A 1 331 ? 0.022 4.948 -4.560 1.00 93.25 331 VAL A O 1
ATOM 2540 N N . ARG A 1 332 ? -2.205 4.945 -4.783 1.00 90.06 332 ARG A N 1
ATOM 2541 C CA . ARG A 1 332 ? -2.431 5.979 -3.751 1.00 90.06 332 ARG A CA 1
ATOM 2542 C C . ARG A 1 332 ? -1.855 5.573 -2.394 1.00 90.06 332 ARG A C 1
ATOM 2544 O O . ARG A 1 332 ? -1.210 6.395 -1.748 1.00 90.06 332 ARG A O 1
ATOM 2551 N N . ALA A 1 333 ? -2.056 4.323 -1.979 1.00 89.44 333 ALA A N 1
ATOM 2552 C CA . ALA A 1 333 ? -1.478 3.809 -0.744 1.00 89.44 333 ALA A CA 1
ATOM 2553 C C . ALA A 1 333 ? 0.058 3.842 -0.775 1.00 89.44 333 ALA A C 1
ATOM 2555 O O . ALA A 1 333 ? 0.673 4.315 0.179 1.00 89.44 333 ALA A O 1
ATOM 2556 N N . VAL A 1 334 ? 0.674 3.421 -1.884 1.00 93.62 334 VAL A N 1
ATOM 2557 C CA . VAL A 1 334 ? 2.133 3.489 -2.076 1.00 93.62 334 VAL A CA 1
ATOM 2558 C C . VAL A 1 334 ? 2.636 4.933 -1.992 1.00 93.62 334 VAL A C 1
ATOM 2560 O O . VAL A 1 334 ? 3.584 5.191 -1.256 1.00 93.62 334 VAL A O 1
ATOM 2563 N N . GLN A 1 335 ? 1.974 5.890 -2.654 1.00 91.81 335 GLN A N 1
ATOM 2564 C CA . GLN A 1 335 ? 2.371 7.306 -2.601 1.00 91.81 335 GLN A CA 1
ATOM 2565 C C . GLN A 1 335 ? 2.304 7.884 -1.182 1.00 91.81 335 GLN A C 1
ATOM 2567 O O . GLN A 1 335 ? 3.140 8.700 -0.802 1.00 91.81 335 GLN A O 1
ATOM 2572 N N . ILE A 1 336 ? 1.337 7.453 -0.371 1.00 89.69 336 ILE A N 1
ATOM 2573 C CA . ILE A 1 336 ? 1.254 7.868 1.034 1.00 89.69 336 ILE A CA 1
ATOM 2574 C C . ILE A 1 336 ? 2.414 7.279 1.843 1.00 89.69 336 ILE A C 1
ATOM 2576 O O . ILE A 1 336 ? 3.033 8.002 2.622 1.00 89.69 336 ILE A O 1
ATOM 2580 N N . LEU A 1 337 ? 2.745 5.998 1.648 1.00 92.12 337 LEU A N 1
ATOM 2581 C CA . LEU A 1 337 ? 3.914 5.389 2.293 1.00 92.12 337 LEU A CA 1
ATOM 2582 C C . LEU A 1 337 ? 5.208 6.098 1.881 1.00 92.12 337 LEU A C 1
ATOM 2584 O O . LEU A 1 337 ? 6.046 6.357 2.742 1.00 92.12 337 LEU A O 1
ATOM 2588 N N . LYS A 1 338 ? 5.323 6.479 0.604 1.00 92.25 338 LYS A N 1
ATOM 2589 C CA . LYS A 1 338 ? 6.449 7.249 0.069 1.00 92.25 338 LYS A CA 1
ATOM 2590 C C . LYS A 1 338 ? 6.586 8.599 0.768 1.00 92.25 338 LYS A C 1
ATOM 2592 O O . LYS A 1 338 ? 7.633 8.886 1.344 1.00 92.25 338 LYS A O 1
ATOM 2597 N N . ALA A 1 339 ? 5.500 9.368 0.833 1.00 89.69 339 ALA A N 1
ATOM 2598 C CA . ALA A 1 339 ? 5.482 10.663 1.509 1.00 89.69 339 ALA A CA 1
ATOM 2599 C C . ALA A 1 339 ? 5.840 10.550 3.003 1.00 89.69 339 ALA A C 1
ATOM 2601 O O . ALA A 1 339 ? 6.583 11.379 3.526 1.00 89.69 339 ALA A O 1
ATOM 2602 N N . ILE A 1 340 ? 5.356 9.508 3.694 1.00 87.94 340 ILE A N 1
ATOM 2603 C CA . ILE A 1 340 ? 5.719 9.243 5.096 1.00 87.94 340 ILE A CA 1
ATOM 2604 C C . ILE A 1 340 ? 7.212 8.894 5.218 1.00 87.94 340 ILE A C 1
ATOM 2606 O O . ILE A 1 340 ? 7.860 9.349 6.160 1.00 87.94 340 ILE A O 1
ATOM 2610 N N . SER A 1 341 ? 7.777 8.104 4.296 1.00 90.50 341 SER A N 1
ATOM 2611 C CA . SER A 1 341 ? 9.210 7.774 4.310 1.00 90.50 341 SER A CA 1
ATOM 2612 C C . SER A 1 341 ? 10.108 8.975 4.034 1.00 90.50 341 SER A C 1
ATOM 2614 O O . SER A 1 341 ? 11.106 9.147 4.732 1.00 90.50 341 SER A O 1
ATOM 2616 N N . GLU A 1 342 ? 9.729 9.843 3.098 1.00 89.69 342 GLU A N 1
ATOM 2617 C CA . GLU A 1 342 ? 10.470 11.062 2.767 1.00 89.69 342 GLU A CA 1
ATOM 2618 C C . GLU A 1 342 ? 10.456 12.057 3.936 1.00 89.69 342 GLU A C 1
ATOM 2620 O O . GLU A 1 342 ? 11.515 12.491 4.387 1.00 89.69 342 GLU A O 1
ATOM 2625 N N . ASP A 1 343 ? 9.283 12.345 4.515 1.00 85.44 343 ASP A N 1
ATOM 2626 C CA . ASP A 1 343 ? 9.154 13.243 5.678 1.00 85.44 343 ASP A CA 1
ATOM 2627 C C . ASP A 1 343 ? 9.912 12.723 6.917 1.00 85.44 343 ASP A C 1
ATOM 2629 O O . ASP A 1 343 ? 10.364 13.493 7.768 1.00 85.44 343 ASP A O 1
ATOM 2633 N N . ALA A 1 344 ? 10.092 11.404 7.015 1.00 83.25 344 ALA A N 1
ATOM 2634 C CA . ALA A 1 344 ? 10.854 10.764 8.080 1.00 83.25 344 ALA A CA 1
ATOM 2635 C C . ALA A 1 344 ? 12.376 10.708 7.833 1.00 83.25 344 ALA A C 1
ATOM 2637 O O . ALA A 1 344 ? 13.106 10.226 8.709 1.00 83.25 344 ALA A O 1
ATOM 2638 N N . GLY A 1 345 ? 12.868 11.146 6.668 1.00 86.62 345 GLY A N 1
ATOM 2639 C CA . GLY A 1 345 ? 14.272 10.980 6.273 1.00 86.62 345 GLY A CA 1
ATOM 2640 C C . GLY A 1 345 ? 14.676 9.505 6.133 1.00 86.62 345 GLY A C 1
ATOM 2641 O O . GLY A 1 345 ? 15.770 9.101 6.545 1.00 86.62 345 GLY A O 1
ATOM 2642 N N . LEU A 1 346 ? 13.751 8.681 5.633 1.00 86.62 346 LEU A N 1
ATOM 2643 C CA . LEU A 1 346 ? 13.896 7.251 5.350 1.00 86.62 346 LEU A CA 1
ATOM 2644 C C . LEU A 1 346 ? 13.846 7.010 3.833 1.00 86.62 346 LEU A C 1
ATOM 2646 O O . LEU A 1 346 ? 13.116 6.145 3.363 1.00 86.62 346 LEU A O 1
ATOM 2650 N N . GLU A 1 347 ? 14.633 7.777 3.080 1.00 79.25 347 GLU A N 1
ATOM 2651 C CA . GLU A 1 347 ? 14.653 7.790 1.605 1.00 79.25 347 GLU A CA 1
ATOM 2652 C C . GLU A 1 347 ? 14.992 6.421 0.981 1.00 79.25 347 GLU A C 1
ATOM 2654 O O . GLU A 1 347 ? 14.635 6.143 -0.155 1.00 79.25 347 GLU A O 1
ATOM 2659 N N . GLU A 1 348 ? 15.629 5.525 1.736 1.00 83.69 348 GLU A N 1
ATOM 2660 C CA . GLU A 1 348 ? 15.957 4.155 1.312 1.00 83.69 348 GLU A CA 1
ATOM 2661 C C . GLU A 1 348 ? 14.883 3.123 1.710 1.00 83.69 348 GLU A C 1
ATOM 2663 O O . GLU A 1 348 ? 15.138 1.914 1.735 1.00 83.69 348 GLU A O 1
ATOM 2668 N N . TRP A 1 349 ? 13.675 3.558 2.090 1.00 92.12 349 TRP A N 1
ATOM 2669 C CA . TRP A 1 349 ? 12.587 2.618 2.341 1.00 92.12 349 TRP A CA 1
ATOM 2670 C C . TRP A 1 349 ? 12.221 1.923 1.028 1.00 92.12 349 TRP A C 1
ATOM 2672 O O . TRP A 1 349 ? 11.649 2.530 0.134 1.00 92.12 349 TRP A O 1
ATOM 2682 N N . ASP A 1 350 ? 12.581 0.647 0.911 1.00 93.94 350 ASP A N 1
ATOM 2683 C CA . ASP A 1 350 ? 12.230 -0.208 -0.224 1.00 93.94 350 ASP A CA 1
ATOM 2684 C C . ASP A 1 350 ? 10.958 -1.001 0.099 1.00 93.94 350 ASP A C 1
ATOM 2686 O O . ASP A 1 350 ? 10.968 -1.940 0.914 1.00 93.94 350 ASP A O 1
ATOM 2690 N N . LEU A 1 351 ? 9.837 -0.559 -0.472 1.00 95.56 351 LEU A N 1
ATOM 2691 C CA . LEU A 1 351 ? 8.528 -1.163 -0.257 1.00 95.56 351 LEU A CA 1
ATOM 2692 C C . LEU A 1 351 ? 8.411 -2.467 -1.038 1.00 95.56 351 LEU A C 1
ATOM 2694 O O . LEU A 1 351 ? 7.898 -3.451 -0.498 1.00 95.56 351 LEU A O 1
ATOM 2698 N N . ALA A 1 352 ? 8.929 -2.507 -2.267 1.00 95.75 352 ALA A N 1
ATOM 2699 C CA . ALA A 1 352 ? 8.882 -3.698 -3.104 1.00 95.75 352 ALA A CA 1
ATOM 2700 C C . ALA A 1 352 ? 9.590 -4.886 -2.422 1.00 95.75 352 ALA A C 1
ATOM 2702 O O . ALA A 1 352 ? 9.039 -5.988 -2.366 1.00 95.75 352 ALA A O 1
ATOM 2703 N N . GLN A 1 353 ? 10.754 -4.674 -1.797 1.00 94.38 353 GLN A N 1
ATOM 2704 C CA . GLN A 1 353 ? 11.455 -5.707 -1.019 1.00 94.38 353 GLN A CA 1
ATOM 2705 C C . GLN A 1 353 ? 10.658 -6.168 0.201 1.00 94.38 353 GLN A C 1
ATOM 2707 O O . GLN A 1 353 ? 10.668 -7.354 0.534 1.00 94.38 353 GLN A O 1
ATOM 2712 N N . ARG A 1 354 ? 9.930 -5.263 0.862 1.00 94.31 354 ARG A N 1
ATOM 2713 C CA . ARG A 1 354 ? 9.059 -5.606 2.001 1.00 94.31 354 ARG A CA 1
ATOM 2714 C C . ARG A 1 354 ? 7.819 -6.379 1.567 1.00 94.31 354 ARG A C 1
ATOM 2716 O O . ARG A 1 354 ? 7.340 -7.232 2.310 1.00 94.31 354 ARG A O 1
ATOM 2723 N N . TRP A 1 355 ? 7.318 -6.115 0.365 1.00 95.88 355 TRP A N 1
ATOM 2724 C CA . TRP A 1 355 ? 6.187 -6.826 -0.228 1.00 95.88 355 TRP A CA 1
ATOM 2725 C C . TRP A 1 355 ? 6.592 -8.163 -0.856 1.00 95.88 355 TRP A C 1
ATOM 2727 O O . TRP A 1 355 ? 5.768 -9.076 -0.929 1.00 95.88 355 TRP A O 1
ATOM 2737 N N . ARG A 1 356 ? 7.865 -8.335 -1.238 1.00 95.31 356 ARG A N 1
ATOM 2738 C CA . ARG A 1 356 ? 8.392 -9.545 -1.892 1.00 95.31 356 ARG A CA 1
ATOM 2739 C C . ARG A 1 356 ? 8.020 -10.859 -1.185 1.00 95.31 356 ARG A C 1
ATOM 2741 O O . ARG A 1 356 ? 7.607 -11.780 -1.889 1.00 95.31 356 ARG A O 1
ATOM 2748 N N . PRO A 1 357 ? 8.112 -11.016 0.153 1.00 94.25 357 PRO A N 1
ATOM 2749 C CA . PRO A 1 357 ? 7.714 -12.261 0.817 1.00 94.25 357 PRO A CA 1
ATOM 2750 C C . PRO A 1 357 ? 6.232 -12.611 0.626 1.00 94.25 357 PRO A C 1
ATOM 2752 O O . PRO A 1 357 ? 5.899 -13.786 0.474 1.00 94.25 357 PRO A O 1
ATOM 2755 N N . HIS A 1 358 ? 5.356 -11.603 0.598 1.00 94.44 358 HIS A N 1
ATOM 2756 C CA . HIS A 1 358 ? 3.917 -11.763 0.371 1.00 94.44 358 HIS A CA 1
ATOM 2757 C C . HIS A 1 358 ? 3.623 -12.088 -1.094 1.00 94.44 358 HIS A C 1
ATOM 2759 O O . HIS A 1 358 ? 2.926 -13.060 -1.378 1.00 94.44 358 HIS A O 1
ATOM 2765 N N . ALA A 1 359 ? 4.258 -11.365 -2.019 1.00 95.50 359 ALA A N 1
ATOM 2766 C CA . ALA A 1 359 ? 4.185 -11.632 -3.453 1.00 95.50 359 ALA A CA 1
ATOM 2767 C C . ALA A 1 359 ? 4.642 -13.065 -3.800 1.00 95.50 359 ALA A C 1
ATOM 2769 O O . ALA A 1 359 ? 3.951 -13.813 -4.488 1.00 95.50 359 ALA A O 1
ATOM 2770 N N . LEU A 1 360 ? 5.781 -13.509 -3.261 1.00 95.00 360 LEU A N 1
ATOM 2771 C CA . LEU A 1 360 ? 6.258 -14.883 -3.448 1.00 95.00 360 LEU A CA 1
ATOM 2772 C C . LEU A 1 360 ? 5.321 -15.923 -2.827 1.00 95.00 360 LEU A C 1
ATOM 2774 O O . LEU A 1 360 ? 5.262 -17.052 -3.313 1.00 95.00 360 LEU A O 1
ATOM 2778 N N . HIS A 1 361 ? 4.634 -15.581 -1.737 1.00 93.00 361 HIS A N 1
ATOM 2779 C CA . HIS A 1 361 ? 3.690 -16.488 -1.101 1.00 93.00 361 HIS A CA 1
ATOM 2780 C C . HIS A 1 361 ? 2.463 -16.724 -1.980 1.00 93.00 361 HIS A C 1
ATOM 2782 O O . HIS A 1 361 ? 2.144 -17.890 -2.213 1.00 93.00 361 HIS A O 1
ATOM 2788 N N . VAL A 1 362 ? 1.840 -15.662 -2.503 1.00 93.56 362 VAL A N 1
ATOM 2789 C CA . VAL A 1 362 ? 0.647 -15.778 -3.361 1.00 93.56 362 VAL A CA 1
ATOM 2790 C C . VAL A 1 362 ? 0.972 -16.445 -4.700 1.00 93.56 362 VAL A C 1
ATOM 2792 O O . VAL A 1 362 ? 0.215 -17.282 -5.171 1.00 93.56 362 VAL A O 1
ATOM 2795 N N . LEU A 1 363 ? 2.164 -16.213 -5.266 1.00 93.75 363 LEU A N 1
ATOM 2796 C CA . LEU A 1 363 ? 2.602 -16.924 -6.476 1.00 93.75 363 LEU A CA 1
ATOM 2797 C C . LEU A 1 363 ? 2.780 -18.436 -6.262 1.00 93.75 363 LEU A C 1
ATOM 2799 O O . LEU A 1 363 ? 2.647 -19.211 -7.207 1.00 93.75 363 LEU A O 1
ATOM 2803 N N . LYS A 1 364 ? 3.112 -18.863 -5.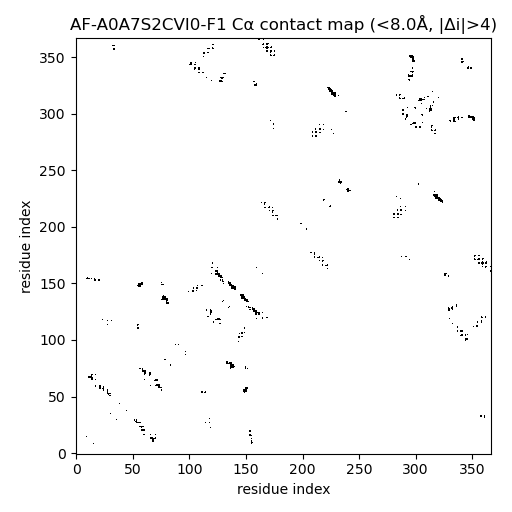037 1.00 92.75 364 LYS A N 1
ATOM 2804 C CA . LYS A 1 364 ? 3.242 -20.284 -4.669 1.00 92.75 364 LYS A CA 1
ATOM 2805 C C . LYS A 1 364 ? 1.917 -20.908 -4.236 1.00 92.75 364 LYS A C 1
ATOM 2807 O O . LYS A 1 364 ? 1.769 -22.123 -4.344 1.00 92.75 364 LYS A O 1
ATOM 2812 N N . HIS A 1 365 ? 0.999 -20.095 -3.723 1.00 88.75 365 HIS A N 1
ATOM 2813 C CA . HIS A 1 365 ? -0.303 -20.513 -3.214 1.00 88.75 365 HIS A CA 1
ATOM 2814 C C . HIS A 1 365 ? -1.375 -19.539 -3.730 1.00 88.75 365 HIS A C 1
ATOM 2816 O O . HIS A 1 365 ? -1.803 -18.668 -2.969 1.00 88.75 365 HIS A O 1
ATOM 2822 N N . PRO A 1 366 ? -1.769 -19.650 -5.013 1.00 81.81 366 PRO A N 1
ATOM 2823 C CA . PRO A 1 366 ? -2.902 -18.896 -5.546 1.00 81.81 366 PRO A CA 1
ATOM 2824 C C . PRO A 1 366 ? -4.151 -19.157 -4.692 1.00 81.81 366 PRO A C 1
ATOM 2826 O O . PRO A 1 366 ? -4.305 -20.264 -4.159 1.00 81.81 366 PRO A O 1
ATOM 2829 N N . THR A 1 367 ? -4.944 -18.111 -4.467 1.00 65.19 367 THR A N 1
ATOM 2830 C CA . THR A 1 367 ? -5.961 -18.023 -3.403 1.00 65.19 367 THR A CA 1
ATOM 2831 C C . THR A 1 367 ? -7.299 -18.631 -3.760 1.00 65.19 367 THR A C 1
ATOM 2833 O O . THR A 1 367 ? -7.784 -18.344 -4.867 1.00 65.19 367 THR A O 1
#

Solvent-accessible surface area (backbone atoms only — not comparable to full-atom values): 21418 Å² total; per-residue (Å²): 111,70,68,60,53,52,55,51,50,51,60,53,30,31,49,65,28,39,53,51,35,36,52,49,32,57,56,42,66,46,79,58,68,66,64,61,68,43,73,83,78,46,92,53,55,78,75,45,55,89,68,66,68,42,54,42,45,43,49,40,57,42,89,93,54,56,37,55,89,40,74,37,56,49,85,78,69,58,43,28,50,59,54,47,53,56,60,58,73,70,49,88,59,54,69,66,49,49,58,46,46,39,50,40,45,52,50,49,50,51,22,49,52,51,44,51,36,46,35,40,47,37,85,80,14,39,31,61,43,56,76,46,52,80,28,34,23,36,36,82,46,100,46,67,91,44,71,48,38,28,53,49,79,56,54,44,65,46,70,40,52,70,69,51,37,48,27,50,22,49,27,33,46,36,65,46,70,70,64,85,78,78,76,73,100,82,78,85,90,79,80,92,76,96,75,86,86,79,75,53,73,66,61,55,51,54,51,53,48,52,38,19,44,48,25,31,54,25,36,46,68,53,49,39,38,73,42,75,49,89,83,80,48,58,49,102,82,60,49,76,54,82,89,79,78,81,84,76,91,73,92,79,85,87,83,86,85,89,90,86,89,84,87,88,82,80,88,82,80,87,79,75,69,76,83,78,83,82,69,64,68,66,55,21,45,33,39,33,46,46,46,36,67,42,62,26,36,42,71,58,62,83,72,36,41,80,54,84,86,45,85,44,12,42,68,67,50,37,39,78,76,38,72,52,74,71,50,50,29,47,32,49,40,32,52,48,53,26,53,55,27,52,78,45,72,38,56,79,45,53,44,30,63,68,34,28,59,44,24,57,39,30,72,76,50,75,123

Foldseek 3Di:
DVVVVVLVLLLQALVVLQVVLVVLQVLQLAPDVLVVVCVPPDPCPVVCRVVDDRLAHRWHFDPPQDDSHDTHTDDDDADFQVVVVVVLVPDPPVVVSLVLLLLLLVSNLLSLLVSQLSCQQPPPGKFQQDQASRQWGWDCDPDSNDIHIYGDDSSDMFTDHLLLSLLVLQLLQLLPVLDDDDDPPPDDDDDDDDDDPPDDPVNNVVSLQVSLVSNLVSCVSNVFDKDFDPDQDADPQRHTDDPPDDDDDDDDDDDDDDDDDDDDDDDDDPPPDDPDPDDRRLLSLLSSQVSCLQQWLAARDPPAHNPPPDCRHSCVGIPGPDDDPSCNSVSVSRVNSNVSCVVSVNNVHTSSVSSNSSSVVCNVPRD

pLDDT: mean 73.89, std 23.09, range [25.95, 97.69]